Protein AF-A0A2J8TQ04-F1 (afdb_monomer)

Sequence (187 aa):
MFELVTSEASYYKSLNL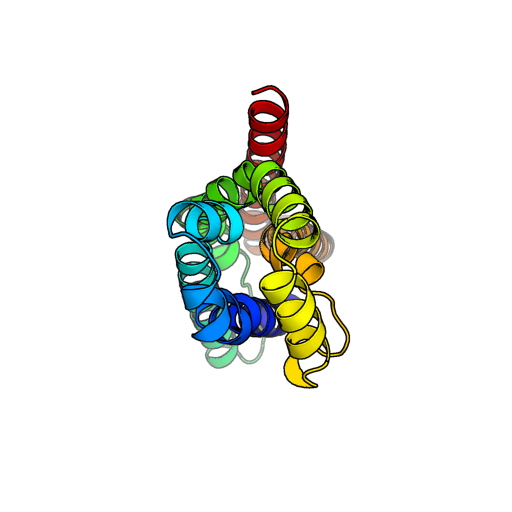LVSHFMENERIRKILHPSEAHILFSNVLDVLAVSERFLLELEHRMEENIVISDVCDIVYRYAADHFSVYITYVSNQTYQERTYKQLLQEKAAFRELIAQLELDPKCRGLPFSSFLILPFQRITRLKLLVQNILKRVEERSERECTALDAHKELEMVVKACNEGVRKMSRT

Mean predicted aligned error: 3.81 Å

Solvent-accessible surface area (backbone atoms only — not comparable to full-atom values): 10043 Å² total; per-residue (Å²): 107,70,68,56,50,57,49,39,53,54,46,45,56,49,52,49,42,45,41,64,66,49,64,62,24,66,68,51,56,72,72,44,52,71,69,56,47,44,49,53,50,56,52,50,67,59,41,49,55,49,45,50,55,51,42,53,55,49,52,50,51,46,72,77,27,91,68,75,83,80,60,33,62,58,51,25,52,41,42,71,78,55,44,62,46,46,32,60,38,39,23,42,43,68,55,20,53,50,50,50,56,48,42,50,70,77,31,62,70,54,36,54,48,49,58,56,57,30,67,37,75,90,43,70,77,42,53,70,70,64,50,75,47,42,66,57,53,46,54,55,48,50,32,54,51,34,52,56,48,52,76,70,48,58,86,95,36,73,68,35,55,36,24,49,52,19,32,52,38,32,47,50,50,51,49,48,20,54,49,35,31,56,57,50,76,74,109

Foldseek 3Di:
DVCLLVVLVVLLLLLVCLCPLALVPPLNVVQDDPVLSCLQCPLSVLVSVLSVVLNVVVVVCCVVDVPNPACLLSLLCCLVPRLVSLLRLLLSLVSNVVSVVVCCVPPVSNVVVQVVSCPPVSVVNPHSNVSSCSSLVSLVVQLVVLVVVLVVDDPPDPRNVSSVSSNVSSVVSNVSSVVSNVVSVVD

InterPro domains:
  IPR000219 Dbl homology domain [PF00621] (2-178)
  IPR000219 Dbl homology domain [PS50010] (1-180)
  IPR000219 Dbl homology domain [SM00325] (1-179)
  IPR000219 Dbl homology domain [cd00160] (1-178)
  IPR035899 Dbl homology (DH) domain superfamily [G3DSA:1.20.900.10] (1-187)
  IPR035899 Dbl homology (DH) domain superfamily [SSF48065] (1-185)
  IPR047271 Ephexin-like [PTHR12845] (1-187)

Organism: Pongo abelii (NCBI:txid9601)

Structure (mmCIF, N/CA/C/O backbone):
data_AF-A0A2J8TQ04-F1
#
_entry.id   AF-A0A2J8TQ04-F1
#
loop_
_atom_site.group_PDB
_atom_site.id
_atom_site.type_symbol
_atom_site.label_atom_id
_atom_site.label_alt_id
_atom_site.label_comp_id
_atom_site.label_asym_id
_atom_site.label_entity_id
_atom_site.label_seq_id
_atom_site.pdbx_PDB_ins_code
_atom_site.Cartn_x
_atom_site.Cartn_y
_atom_site.Cartn_z
_atom_site.occupancy
_atom_site.B_iso_or_equiv
_atom_site.auth_seq_id
_atom_site.auth_comp_id
_atom_site.auth_asym_id
_atom_site.auth_atom_id
_atom_site.pdbx_PDB_model_num
ATOM 1 N N . MET A 1 1 ? 13.072 -8.302 -10.930 1.00 77.62 1 MET A N 1
ATOM 2 C CA . MET A 1 1 ? 11.695 -8.383 -11.462 1.00 77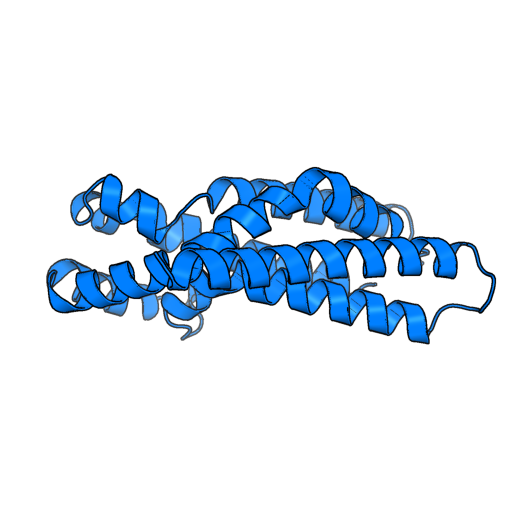.62 1 MET A CA 1
ATOM 3 C C . MET A 1 1 ? 10.854 -9.393 -10.702 1.00 77.62 1 MET A C 1
ATOM 5 O O . MET A 1 1 ? 9.872 -8.967 -10.120 1.00 77.62 1 MET A O 1
ATOM 9 N N . PHE A 1 2 ? 11.283 -10.653 -10.556 1.00 83.38 2 PHE A N 1
ATOM 10 C CA . PHE A 1 2 ? 10.615 -11.614 -9.657 1.00 83.38 2 PHE A CA 1
ATOM 11 C C . PHE A 1 2 ? 10.384 -11.075 -8.227 1.00 83.38 2 PHE A C 1
ATOM 13 O O . PHE A 1 2 ? 9.293 -11.205 -7.678 1.00 83.38 2 PHE A O 1
ATOM 20 N N . GLU A 1 3 ? 11.375 -10.383 -7.644 1.00 89.31 3 GLU A N 1
ATOM 21 C CA . GLU A 1 3 ? 11.233 -9.710 -6.336 1.00 89.31 3 GLU A CA 1
ATOM 22 C C . GLU A 1 3 ? 10.097 -8.666 -6.321 1.00 89.31 3 GLU A C 1
ATOM 24 O O . GLU A 1 3 ? 9.411 -8.515 -5.314 1.00 89.31 3 GLU A O 1
ATOM 29 N N . LEU A 1 4 ? 9.864 -7.950 -7.427 1.00 92.00 4 LEU A N 1
ATOM 30 C CA . LEU A 1 4 ? 8.825 -6.920 -7.506 1.00 92.00 4 LEU A CA 1
ATOM 31 C C . LEU A 1 4 ? 7.434 -7.553 -7.430 1.00 92.00 4 LEU A C 1
ATOM 33 O O . LEU A 1 4 ? 6.641 -7.133 -6.591 1.00 92.00 4 LEU A O 1
ATOM 37 N N . VAL A 1 5 ? 7.187 -8.595 -8.226 1.00 91.94 5 VAL A N 1
ATOM 38 C CA . VAL A 1 5 ? 5.885 -9.279 -8.283 1.00 91.94 5 VAL A CA 1
ATOM 39 C C . VAL A 1 5 ? 5.598 -10.039 -6.991 1.00 91.94 5 VAL A C 1
ATOM 41 O O . VAL A 1 5 ? 4.563 -9.839 -6.365 1.00 91.94 5 VAL A O 1
ATOM 44 N N . THR A 1 6 ? 6.556 -10.833 -6.503 1.00 92.94 6 THR A N 1
ATOM 45 C CA . THR A 1 6 ? 6.395 -11.572 -5.235 1.00 92.94 6 THR A CA 1
ATOM 46 C C . THR A 1 6 ? 6.203 -10.650 -4.029 1.00 92.94 6 THR A C 1
ATOM 48 O O . THR A 1 6 ? 5.410 -10.954 -3.128 1.00 92.94 6 THR A O 1
ATOM 51 N N . SER A 1 7 ? 6.892 -9.503 -4.002 1.00 96.50 7 SER A N 1
ATOM 52 C CA . SER A 1 7 ? 6.679 -8.501 -2.955 1.00 96.50 7 SER A CA 1
ATOM 53 C C . SER A 1 7 ? 5.368 -7.728 -3.122 1.00 96.50 7 SER A C 1
ATOM 55 O O . SER A 1 7 ? 4.802 -7.346 -2.102 1.00 96.50 7 SER A O 1
ATOM 57 N N . GLU A 1 8 ? 4.855 -7.531 -4.345 1.00 97.56 8 GLU A N 1
ATOM 58 C CA . GLU A 1 8 ? 3.515 -6.962 -4.574 1.00 97.56 8 GLU A CA 1
ATOM 59 C C . GLU A 1 8 ? 2.434 -7.921 -4.075 1.00 97.56 8 GLU A C 1
ATOM 61 O O . GLU A 1 8 ? 1.591 -7.515 -3.286 1.00 97.56 8 GLU A O 1
ATOM 66 N N . ALA A 1 9 ? 2.521 -9.212 -4.403 1.00 97.12 9 ALA A N 1
ATOM 67 C CA . ALA A 1 9 ? 1.578 -10.218 -3.914 1.00 97.12 9 ALA A CA 1
ATOM 68 C C . ALA A 1 9 ? 1.548 -10.281 -2.379 1.00 97.12 9 ALA A C 1
ATOM 70 O O . ALA A 1 9 ? 0.494 -10.409 -1.754 1.00 97.12 9 ALA A O 1
ATOM 71 N N . SER A 1 10 ? 2.720 -10.173 -1.747 1.00 97.38 10 SER A N 1
ATOM 72 C CA . SER A 1 10 ? 2.837 -10.143 -0.286 1.00 97.38 10 SER A CA 1
ATOM 73 C C . SER A 1 10 ? 2.266 -8.854 0.318 1.00 97.38 10 SER A C 1
ATOM 75 O O . SER A 1 10 ? 1.621 -8.897 1.370 1.00 97.38 10 SER A O 1
ATOM 77 N N . TYR A 1 11 ? 2.480 -7.717 -0.350 1.00 98.25 11 TYR A N 1
ATOM 78 C CA . TYR A 1 11 ? 1.921 -6.426 0.037 1.00 98.25 11 TYR A CA 1
ATOM 79 C C . TYR A 1 11 ? 0.395 -6.426 -0.073 1.00 98.25 11 TYR A C 1
ATOM 81 O O . TYR A 1 11 ? -0.266 -6.163 0.929 1.00 98.25 11 TYR A O 1
ATOM 89 N N . TYR A 1 12 ? -0.152 -6.814 -1.228 1.00 98.44 12 TYR A N 1
ATOM 90 C CA . TYR A 1 12 ? -1.589 -6.919 -1.466 1.00 98.44 12 TYR A CA 1
ATOM 91 C C . TYR A 1 12 ? -2.257 -7.808 -0.415 1.00 98.44 12 TYR A C 1
ATOM 93 O O . TYR A 1 12 ? -3.223 -7.393 0.212 1.00 98.44 12 TYR A O 1
ATOM 101 N N . LYS A 1 13 ? -1.695 -8.989 -0.115 1.00 97.94 13 LYS A N 1
ATOM 102 C CA . LYS A 1 13 ? -2.221 -9.872 0.945 1.00 97.94 13 LYS A CA 1
ATOM 103 C C . LYS A 1 13 ? -2.276 -9.187 2.312 1.00 97.94 13 LYS A C 1
ATOM 105 O O . LYS A 1 13 ? -3.253 -9.350 3.039 1.00 97.94 13 LYS A O 1
ATOM 110 N N . SER A 1 14 ? -1.241 -8.428 2.664 1.00 98.06 14 SER A N 1
ATOM 111 C CA . SER A 1 14 ? -1.181 -7.703 3.940 1.00 98.06 14 SER A CA 1
ATOM 112 C C . SER A 1 14 ? -2.164 -6.527 3.973 1.00 98.06 14 SER A C 1
ATOM 114 O O . SER A 1 14 ? -2.814 -6.294 4.989 1.00 98.06 14 SER A O 1
ATOM 116 N N . LEU A 1 15 ? -2.324 -5.819 2.855 1.00 98.25 15 LEU A N 1
ATOM 117 C CA . LEU A 1 15 ? -3.291 -4.735 2.713 1.00 98.25 15 LEU A CA 1
ATOM 118 C C . LEU A 1 15 ? -4.737 -5.257 2.716 1.00 98.25 15 LEU A C 1
ATOM 120 O O . LEU A 1 15 ? -5.605 -4.686 3.367 1.00 98.25 15 LEU A O 1
ATOM 124 N N . ASN A 1 16 ? -4.998 -6.388 2.067 1.00 98.19 16 ASN A N 1
ATOM 125 C CA . ASN A 1 16 ? -6.294 -7.051 2.118 1.00 98.19 16 ASN A CA 1
ATOM 126 C C . ASN A 1 16 ? -6.623 -7.526 3.538 1.00 98.19 16 ASN A C 1
ATOM 128 O O . ASN A 1 16 ? -7.782 -7.501 3.946 1.00 98.19 16 ASN A O 1
ATOM 132 N N . LEU A 1 17 ? -5.618 -7.924 4.326 1.00 98.06 17 LEU A N 1
ATOM 133 C CA . LEU A 1 17 ? -5.823 -8.241 5.737 1.00 98.06 17 LEU A CA 1
ATOM 134 C C . LEU A 1 17 ? -6.226 -6.997 6.544 1.00 98.06 17 LEU A C 1
ATOM 136 O O . LEU A 1 17 ? -7.124 -7.096 7.377 1.00 98.06 17 LEU A O 1
ATOM 140 N N . LEU A 1 18 ? -5.635 -5.825 6.267 1.00 98.25 18 LEU A N 1
ATOM 141 C CA . LEU A 1 18 ? -6.074 -4.555 6.866 1.00 98.25 18 LEU A CA 1
ATOM 142 C C . LEU A 1 18 ? -7.573 -4.314 6.630 1.00 98.25 18 LEU A C 1
ATOM 144 O O . LEU A 1 18 ? -8.295 -3.936 7.552 1.00 98.25 18 LEU A O 1
ATOM 148 N N . VAL A 1 19 ? -8.048 -4.570 5.412 1.00 98.25 19 VAL A N 1
ATOM 149 C CA . VAL A 1 19 ? -9.457 -4.381 5.054 1.00 98.25 19 VAL A CA 1
ATOM 150 C C . VAL A 1 19 ? -10.339 -5.471 5.670 1.00 98.25 19 VAL A C 1
ATOM 152 O O . VAL A 1 19 ? -11.159 -5.188 6.540 1.00 98.25 19 VAL A O 1
ATOM 155 N N . SER A 1 20 ? -10.130 -6.726 5.285 1.00 97.75 20 SER A N 1
ATOM 156 C CA . SER A 1 20 ? -11.024 -7.838 5.635 1.00 97.75 20 SER A CA 1
ATOM 157 C C . SER A 1 20 ? -11.037 -8.196 7.126 1.00 97.75 20 SER A C 1
ATOM 159 O O . SER A 1 20 ? -12.076 -8.576 7.665 1.00 97.75 20 SER A O 1
ATOM 161 N N . HIS A 1 21 ? -9.900 -8.086 7.824 1.00 97.81 21 HIS A N 1
ATOM 162 C CA . HIS A 1 21 ? -9.795 -8.501 9.231 1.00 97.81 21 HIS A CA 1
ATOM 163 C C . HIS A 1 21 ? -10.064 -7.367 10.215 1.00 97.81 21 HIS A C 1
ATOM 165 O O . HIS A 1 21 ? -10.586 -7.625 11.303 1.00 97.81 21 HIS A O 1
ATOM 171 N N . PHE A 1 22 ? -9.740 -6.124 9.839 1.00 97.88 22 PHE A N 1
ATOM 172 C CA . PHE A 1 22 ? -9.914 -4.960 10.708 1.00 97.88 22 PHE A CA 1
ATOM 173 C C . PHE A 1 22 ? -11.041 -4.030 10.244 1.00 97.88 22 PHE A C 1
ATOM 175 O O . PHE A 1 22 ? -12.009 -3.852 10.980 1.00 97.88 22 PHE A O 1
ATOM 182 N N . MET A 1 23 ? -10.959 -3.448 9.044 1.00 97.62 23 MET A N 1
ATOM 183 C CA . MET A 1 23 ? -11.954 -2.469 8.571 1.00 97.62 23 MET A CA 1
ATOM 184 C C . MET A 1 23 ? -13.369 -3.058 8.478 1.00 97.62 23 MET A C 1
ATOM 186 O O . MET A 1 23 ? -14.340 -2.438 8.913 1.00 97.62 23 MET A O 1
ATOM 190 N N . GLU A 1 24 ? -13.491 -4.265 7.932 1.00 97.19 24 GLU A N 1
ATOM 191 C CA . GLU A 1 24 ? -14.775 -4.935 7.707 1.00 97.19 24 GLU A CA 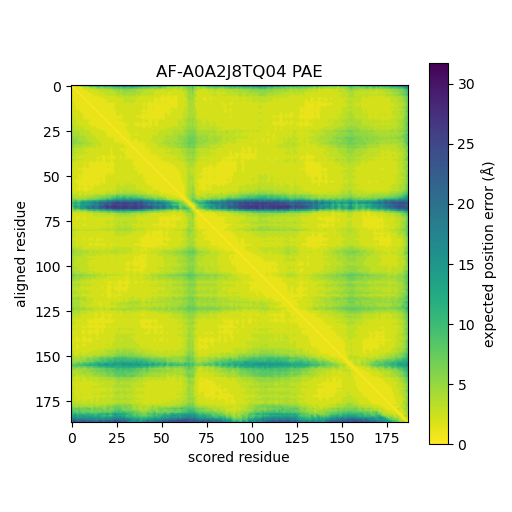1
ATOM 192 C C . GLU A 1 24 ? -15.273 -5.713 8.927 1.00 97.19 24 GLU A C 1
ATOM 194 O O . GLU A 1 24 ? -16.408 -6.195 8.938 1.00 97.19 24 GLU A O 1
ATOM 199 N N . ASN A 1 25 ? -14.470 -5.792 9.992 1.00 97.69 25 ASN A N 1
ATOM 200 C CA . ASN A 1 25 ? -14.846 -6.492 11.207 1.00 97.69 25 ASN A CA 1
ATOM 201 C C . ASN A 1 25 ? -16.103 -5.871 11.821 1.00 97.69 25 ASN A C 1
ATOM 203 O O . ASN A 1 25 ? -16.093 -4.717 12.258 1.00 97.69 25 ASN A O 1
ATOM 207 N N . GLU A 1 26 ? -17.184 -6.646 11.922 1.00 97.12 26 GLU A N 1
ATOM 208 C CA . GLU A 1 26 ? -18.456 -6.126 12.428 1.00 97.12 26 GLU A CA 1
ATOM 209 C C . GLU A 1 26 ? -18.344 -5.492 13.815 1.00 97.12 26 GLU A C 1
ATOM 211 O O . GLU A 1 26 ? -19.039 -4.520 14.112 1.00 97.12 26 GLU A O 1
ATOM 216 N N . ARG A 1 27 ? -17.481 -6.040 14.678 1.00 97.56 27 ARG A N 1
ATOM 217 C CA . ARG A 1 27 ? -17.300 -5.518 16.034 1.00 97.56 27 ARG A CA 1
ATOM 218 C C . ARG A 1 27 ? -16.597 -4.162 15.998 1.00 97.56 27 ARG A C 1
ATOM 220 O O . ARG A 1 27 ? -17.038 -3.257 16.695 1.00 97.56 27 ARG A O 1
ATOM 227 N N . ILE A 1 28 ? -15.598 -3.978 15.128 1.00 96.31 28 ILE A N 1
ATOM 228 C CA . ILE A 1 28 ? -14.966 -2.665 14.910 1.00 96.31 28 ILE A CA 1
ATOM 229 C C . ILE A 1 28 ? -15.997 -1.669 14.375 1.00 96.31 28 ILE A C 1
ATOM 231 O O . ILE A 1 28 ? -16.137 -0.581 14.931 1.00 96.31 28 ILE A O 1
ATOM 235 N N . ARG A 1 29 ? -16.779 -2.056 13.361 1.00 96.19 29 ARG A N 1
ATOM 236 C CA . ARG A 1 29 ? -17.802 -1.189 12.748 1.00 96.19 29 ARG A CA 1
ATOM 237 C C . ARG A 1 29 ? -18.900 -0.751 13.720 1.00 96.19 29 ARG A C 1
ATOM 239 O O . ARG A 1 29 ? -19.460 0.322 13.541 1.00 96.19 29 ARG A O 1
ATOM 246 N N . LYS A 1 30 ? -19.209 -1.561 14.738 1.00 96.69 30 LYS A N 1
ATOM 247 C CA . LYS A 1 30 ? -20.169 -1.216 15.805 1.00 96.69 30 LYS A CA 1
ATOM 248 C C . LYS A 1 30 ? -19.574 -0.277 16.862 1.00 96.69 30 LYS A C 1
ATOM 250 O O . LYS A 1 30 ? -20.322 0.456 17.499 1.00 96.69 30 LYS A O 1
ATOM 255 N N . ILE A 1 31 ? -18.255 -0.306 17.068 1.00 97.00 31 ILE A N 1
ATOM 256 C CA . ILE A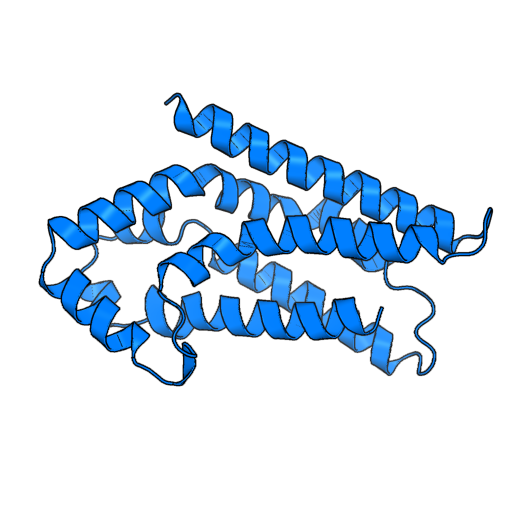 1 31 ? -17.557 0.508 18.080 1.00 97.00 31 ILE A CA 1
ATOM 257 C C . ILE A 1 31 ? -17.174 1.895 17.538 1.00 97.00 31 ILE A C 1
ATOM 259 O O . ILE A 1 31 ? -17.187 2.886 18.281 1.00 97.00 31 ILE A O 1
ATOM 263 N N . LEU A 1 32 ? -16.793 1.963 16.261 1.00 97.06 32 LEU A N 1
ATOM 264 C CA . LEU A 1 32 ? -16.343 3.192 15.618 1.00 97.06 32 LEU A CA 1
ATOM 265 C C . LEU A 1 32 ? -17.516 3.996 15.064 1.00 97.06 32 LEU A C 1
ATOM 267 O O . LEU A 1 32 ? -18.379 3.476 14.359 1.00 97.06 32 LEU A O 1
ATOM 271 N N . HIS A 1 33 ? -17.499 5.299 15.322 1.00 96.88 33 HIS A N 1
ATOM 272 C CA . HIS A 1 33 ? -18.343 6.236 14.602 1.00 96.88 33 HIS A CA 1
ATOM 273 C C . HIS A 1 33 ? -17.897 6.295 13.126 1.00 96.88 33 HIS A C 1
ATOM 275 O O . HIS A 1 33 ? -16.696 6.199 12.854 1.00 96.88 33 HIS A O 1
ATOM 281 N N . PRO A 1 34 ? -18.807 6.512 12.156 1.00 96.19 34 PRO A N 1
ATOM 282 C CA . PRO A 1 34 ? -18.443 6.580 10.740 1.00 96.19 34 PRO A CA 1
ATOM 283 C C . PRO A 1 34 ? -17.310 7.565 10.419 1.00 96.19 34 PRO A C 1
ATOM 285 O O . PRO A 1 34 ? -16.459 7.260 9.590 1.00 96.19 34 PRO A O 1
ATOM 288 N N . SER A 1 35 ? -17.246 8.713 11.104 1.00 96.38 35 SER A N 1
ATOM 289 C CA . SER A 1 35 ? -16.143 9.672 10.933 1.00 96.38 35 SER A CA 1
ATOM 290 C C . SER A 1 35 ? -14.803 9.148 11.458 1.00 96.38 35 SER A C 1
ATOM 292 O O . SER A 1 35 ? -13.783 9.363 10.816 1.00 96.38 35 SER A O 1
ATOM 294 N N . GLU A 1 36 ? -14.789 8.432 12.587 1.00 97.25 36 GLU A N 1
ATOM 295 C CA . GLU A 1 36 ? -13.573 7.815 13.135 1.00 97.25 36 GLU A CA 1
ATOM 296 C C . GLU A 1 36 ? -13.063 6.724 12.194 1.00 97.25 36 GLU A C 1
ATOM 298 O O . GLU A 1 36 ? -11.873 6.678 11.899 1.00 97.25 36 GLU A O 1
ATOM 303 N N . ALA A 1 37 ? -13.969 5.883 11.683 1.00 97.12 37 ALA A N 1
ATOM 304 C CA . ALA A 1 37 ? -13.636 4.854 10.706 1.00 97.12 37 ALA A CA 1
ATOM 305 C C . ALA A 1 37 ? -13.108 5.470 9.402 1.00 97.12 37 ALA A C 1
ATOM 307 O O . ALA A 1 37 ? -12.091 5.018 8.879 1.00 97.12 37 ALA A O 1
ATOM 308 N N . HIS A 1 38 ? -13.752 6.532 8.909 1.00 96.94 38 HIS A N 1
ATOM 309 C CA . HIS A 1 38 ? -13.304 7.241 7.714 1.00 96.94 38 HIS A CA 1
ATOM 310 C C . HIS A 1 38 ? -11.908 7.843 7.892 1.00 96.94 38 HIS A C 1
ATOM 312 O O . HIS A 1 38 ? -11.069 7.683 7.014 1.00 96.94 38 HIS A O 1
ATOM 318 N N . ILE A 1 39 ? -11.622 8.478 9.033 1.00 97.06 39 ILE A N 1
ATOM 319 C CA . ILE A 1 39 ? -10.283 9.015 9.304 1.00 97.06 39 ILE A CA 1
ATOM 320 C C . ILE A 1 39 ? -9.270 7.876 9.425 1.00 97.06 39 ILE A C 1
ATOM 322 O O . ILE A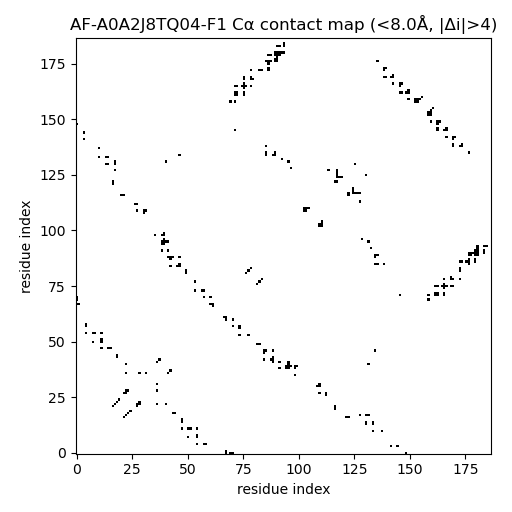 1 39 ? -8.222 7.946 8.796 1.00 97.06 39 ILE A O 1
ATOM 326 N N . LEU A 1 40 ? -9.579 6.826 10.194 1.00 97.50 40 LEU A N 1
ATOM 327 C CA . LEU A 1 40 ? -8.653 5.731 10.496 1.00 97.50 40 LEU A CA 1
ATOM 328 C C . LEU A 1 40 ? -8.258 4.929 9.250 1.00 97.50 40 LEU A C 1
ATOM 330 O O . LEU A 1 40 ? -7.085 4.606 9.077 1.00 97.50 40 LEU A O 1
ATOM 334 N N . PHE A 1 41 ? -9.214 4.628 8.370 1.00 97.81 41 PHE A N 1
ATOM 335 C CA . PHE A 1 41 ? -8.973 3.825 7.169 1.00 97.81 41 PHE A CA 1
ATOM 336 C C . PHE A 1 41 ? -8.781 4.665 5.900 1.00 97.81 41 PHE A C 1
ATOM 338 O O . PHE A 1 41 ? -8.322 4.128 4.894 1.00 97.81 41 PHE A O 1
ATOM 345 N N . SER A 1 42 ? -9.057 5.973 5.939 1.00 97.88 42 SER A N 1
ATOM 346 C CA . SER A 1 42 ? -8.925 6.883 4.794 1.00 97.88 42 SER A CA 1
ATOM 347 C C . SER A 1 42 ? -9.541 6.258 3.525 1.00 97.88 42 SER A C 1
ATOM 349 O O . SER A 1 42 ? -10.613 5.652 3.566 1.00 97.88 42 SER A O 1
ATOM 351 N N . ASN A 1 43 ? -8.848 6.356 2.397 1.00 98.12 43 ASN A N 1
ATOM 352 C CA . ASN A 1 43 ? -9.178 5.745 1.118 1.00 98.12 43 ASN A CA 1
ATOM 353 C C . ASN A 1 43 ? -8.476 4.383 0.895 1.00 98.12 43 ASN A C 1
ATOM 355 O O . ASN A 1 43 ? -8.056 4.083 -0.221 1.00 98.12 43 ASN A O 1
ATOM 359 N N . VAL A 1 44 ? -8.313 3.545 1.934 1.00 98.44 44 VAL A N 1
ATOM 360 C CA . VAL A 1 44 ? -7.610 2.242 1.819 1.00 98.44 44 VAL A CA 1
ATOM 361 C C . VAL A 1 44 ? -8.199 1.323 0.746 1.00 98.44 44 VAL A C 1
ATOM 363 O O . VAL A 1 44 ? -7.455 0.585 0.106 1.00 98.44 44 VAL A O 1
ATOM 366 N N . LEU A 1 45 ? -9.515 1.379 0.520 1.00 98.56 45 LEU A N 1
ATOM 367 C CA . LEU A 1 45 ? -10.182 0.561 -0.495 1.00 98.56 45 LEU A CA 1
ATOM 368 C C . LEU A 1 45 ? -9.714 0.922 -1.910 1.00 98.56 45 LEU A C 1
ATOM 370 O O . LEU A 1 45 ? -9.495 0.029 -2.724 1.00 98.56 45 LEU A O 1
ATOM 374 N N . ASP A 1 46 ? -9.471 2.208 -2.179 1.00 98.62 46 ASP A N 1
ATOM 375 C CA . ASP A 1 46 ? -8.938 2.658 -3.468 1.00 98.62 46 ASP A CA 1
ATOM 376 C C . ASP A 1 46 ? -7.494 2.179 -3.657 1.00 98.62 46 ASP A C 1
ATOM 378 O O . ASP A 1 46 ? -7.114 1.732 -4.741 1.00 98.62 46 ASP A O 1
ATOM 382 N N . VAL A 1 47 ? -6.692 2.222 -2.586 1.00 98.62 47 VAL A N 1
ATOM 383 C CA . VAL A 1 47 ? -5.318 1.696 -2.583 1.00 98.62 47 VAL A CA 1
ATOM 384 C C . VAL A 1 47 ? -5.317 0.190 -2.853 1.00 98.62 47 VAL A C 1
ATOM 386 O O . VAL A 1 47 ? -4.535 -0.282 -3.679 1.00 98.62 47 VAL A O 1
ATOM 389 N N . LEU A 1 48 ? -6.215 -0.558 -2.202 1.00 98.69 48 LEU A N 1
ATOM 390 C CA . LEU A 1 48 ? -6.358 -2.001 -2.388 1.00 98.69 48 LEU A CA 1
ATOM 391 C C . LEU A 1 48 ? -6.739 -2.342 -3.830 1.00 98.69 48 LEU A C 1
ATOM 393 O O . LEU A 1 48 ? -6.083 -3.182 -4.439 1.00 98.69 48 LEU A O 1
ATOM 397 N N . ALA A 1 49 ? -7.726 -1.645 -4.397 1.00 98.62 49 ALA A N 1
ATOM 398 C CA . ALA A 1 49 ? -8.157 -1.854 -5.776 1.00 98.62 49 ALA A CA 1
ATOM 399 C C . ALA A 1 49 ? -7.044 -1.543 -6.794 1.00 98.62 49 ALA A C 1
ATOM 401 O O . ALA A 1 49 ? -6.886 -2.255 -7.786 1.00 98.62 49 ALA A O 1
ATOM 402 N N . VAL A 1 50 ? -6.246 -0.492 -6.567 1.00 98.62 50 VAL A N 1
ATOM 403 C CA . VAL A 1 50 ? -5.092 -0.185 -7.428 1.00 98.62 50 VAL A CA 1
ATOM 404 C C . VAL A 1 50 ? -4.002 -1.251 -7.298 1.00 98.62 50 VAL A C 1
ATOM 406 O O . VAL A 1 50 ? -3.469 -1.675 -8.321 1.00 98.62 50 VAL A O 1
ATOM 409 N N . SER A 1 51 ? -3.685 -1.702 -6.079 1.00 98.31 51 SER A N 1
ATOM 410 C CA . SER A 1 51 ? -2.700 -2.770 -5.841 1.00 98.31 51 SER A CA 1
ATOM 411 C C . SER A 1 51 ? -3.129 -4.095 -6.474 1.00 98.31 51 SER A C 1
ATOM 413 O O . SER A 1 51 ? -2.306 -4.761 -7.091 1.00 98.31 51 SER A O 1
ATOM 415 N N . GLU A 1 52 ? -4.417 -4.441 -6.413 1.00 98.50 52 GLU A N 1
ATOM 416 C CA . GLU A 1 52 ? -4.964 -5.633 -7.067 1.00 98.50 52 GLU A CA 1
ATOM 417 C C . GLU A 1 52 ? -4.757 -5.598 -8.579 1.00 98.50 52 GLU A C 1
ATOM 419 O O . GLU A 1 52 ? -4.162 -6.511 -9.147 1.00 98.50 52 GLU A O 1
ATOM 424 N N . ARG A 1 53 ? -5.193 -4.514 -9.237 1.00 98.50 53 ARG A N 1
ATOM 425 C CA . ARG A 1 53 ? -5.014 -4.365 -10.687 1.00 98.50 53 ARG A CA 1
ATOM 426 C C . ARG A 1 53 ? -3.539 -4.387 -11.069 1.00 98.50 53 ARG A C 1
ATOM 428 O O . ARG A 1 53 ? -3.185 -4.990 -12.074 1.00 98.50 53 ARG A O 1
ATOM 435 N N . PHE A 1 54 ? -2.694 -3.719 -10.286 1.00 98.19 54 PHE A N 1
ATOM 436 C CA . PHE A 1 54 ? -1.255 -3.685 -10.522 1.00 98.19 54 PHE A CA 1
ATOM 437 C C . PHE A 1 54 ? -0.635 -5.081 -10.413 1.00 98.19 54 PHE A C 1
ATOM 439 O O . PHE A 1 54 ? 0.133 -5.480 -11.284 1.00 98.19 54 PHE A O 1
ATOM 446 N N . LEU A 1 55 ? -1.004 -5.845 -9.382 1.00 97.81 55 LEU A N 1
ATOM 447 C CA . LEU A 1 55 ? -0.549 -7.217 -9.194 1.00 97.81 55 LEU A CA 1
ATOM 448 C C . LEU A 1 55 ? -0.967 -8.117 -10.359 1.00 97.81 55 LEU A C 1
ATOM 450 O O . LEU A 1 55 ? -0.116 -8.816 -10.900 1.00 97.81 55 LEU A O 1
ATOM 454 N N . LEU A 1 56 ? -2.236 -8.059 -10.769 1.00 96.81 56 LEU A N 1
ATOM 455 C CA . LEU A 1 56 ? -2.751 -8.869 -11.874 1.00 96.81 56 LEU A CA 1
ATOM 456 C C . LEU A 1 56 ? -1.988 -8.610 -13.177 1.00 9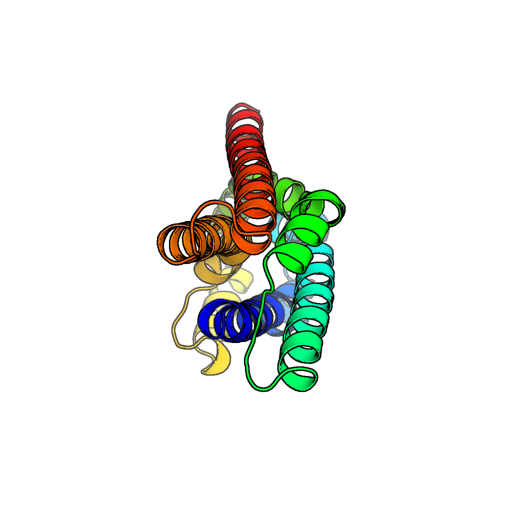6.81 56 LEU A C 1
ATOM 458 O O . LEU A 1 56 ? -1.648 -9.548 -13.891 1.00 96.81 56 LEU A O 1
ATOM 462 N N . GLU A 1 57 ? -1.670 -7.350 -13.480 1.00 95.38 57 GLU A N 1
ATOM 463 C CA . GLU A 1 57 ? -0.923 -7.019 -14.696 1.00 95.38 57 GLU A CA 1
ATOM 464 C C . GLU A 1 57 ? 0.548 -7.464 -14.627 1.00 95.38 57 GLU A C 1
ATOM 466 O O . GLU A 1 57 ? 1.116 -7.926 -15.620 1.00 95.38 57 GLU A O 1
ATOM 471 N N . LEU A 1 58 ? 1.162 -7.398 -13.442 1.00 93.88 58 LEU A N 1
ATOM 472 C CA . LEU A 1 58 ? 2.500 -7.942 -13.210 1.00 93.88 58 LEU A CA 1
ATOM 473 C C . LEU A 1 58 ? 2.546 -9.471 -13.344 1.00 93.88 58 LEU A C 1
ATOM 475 O O . LEU A 1 58 ? 3.496 -10.003 -13.920 1.00 93.88 58 LEU A O 1
ATOM 479 N N . GLU A 1 59 ? 1.551 -10.171 -12.798 1.00 92.75 59 GLU A N 1
ATOM 480 C CA . GLU A 1 59 ? 1.423 -11.629 -12.891 1.00 92.75 59 GLU A CA 1
ATOM 481 C C . GLU A 1 59 ? 1.187 -12.060 -14.339 1.00 92.75 59 GLU A C 1
ATOM 483 O O . GLU A 1 59 ? 1.899 -12.933 -14.833 1.00 92.75 59 GLU A O 1
ATOM 488 N N . HIS A 1 60 ? 0.302 -11.369 -15.062 1.00 91.75 60 HIS A N 1
ATOM 489 C CA . HIS A 1 60 ? 0.062 -11.625 -16.480 1.00 91.75 60 HIS A CA 1
ATOM 490 C C . HIS A 1 60 ? 1.349 -11.515 -17.312 1.00 91.75 60 HIS A C 1
ATOM 492 O O . HIS A 1 60 ? 1.683 -12.422 -18.074 1.00 91.75 60 HIS A O 1
ATOM 498 N N . ARG A 1 61 ? 2.154 -10.465 -17.089 1.00 88.56 61 ARG A N 1
ATOM 499 C CA . ARG A 1 61 ? 3.451 -10.306 -17.769 1.00 88.56 61 ARG A CA 1
ATOM 500 C C . ARG A 1 61 ? 4.431 -11.444 -17.460 1.00 88.56 61 ARG A C 1
ATOM 502 O O . ARG A 1 61 ? 5.255 -11.788 -18.309 1.00 88.56 61 ARG A O 1
ATOM 509 N N . MET A 1 62 ? 4.378 -12.004 -16.251 1.00 83.75 62 MET A N 1
ATOM 510 C CA . MET A 1 62 ? 5.205 -13.153 -15.870 1.00 83.75 62 MET A CA 1
ATOM 511 C C . MET A 1 62 ? 4.760 -14.453 -16.542 1.00 83.75 62 MET A C 1
ATOM 513 O O . MET A 1 62 ? 5.609 -15.293 -16.834 1.00 83.75 62 MET A O 1
ATOM 517 N N . GLU A 1 63 ? 3.463 -14.626 -16.782 1.00 84.88 63 GLU A N 1
ATOM 518 C CA . GLU A 1 63 ? 2.919 -15.801 -17.468 1.00 84.88 63 GLU A CA 1
ATOM 519 C C . GLU A 1 63 ? 3.242 -15.792 -18.967 1.00 84.88 63 GLU A C 1
ATOM 521 O O . GLU A 1 63 ? 3.592 -16.831 -19.526 1.00 84.88 63 GLU A O 1
ATOM 526 N N . GLU A 1 64 ? 3.187 -14.623 -19.612 1.00 82.75 64 GLU A N 1
ATOM 527 C CA . GLU A 1 64 ? 3.473 -14.480 -21.047 1.00 82.75 64 GLU A CA 1
ATOM 528 C C . GLU A 1 64 ? 4.950 -14.719 -21.402 1.00 82.75 64 GLU A C 1
ATOM 530 O O . GLU A 1 64 ? 5.259 -15.166 -22.507 1.00 82.75 64 GLU A O 1
ATOM 535 N N . ASN A 1 65 ? 5.879 -14.430 -20.484 1.00 70.50 65 ASN A N 1
ATOM 536 C CA . ASN A 1 65 ? 7.316 -14.507 -20.739 1.00 70.50 65 ASN A CA 1
ATOM 537 C C . ASN A 1 65 ? 8.061 -15.204 -19.592 1.00 70.50 65 ASN A C 1
ATOM 539 O O . ASN A 1 65 ? 8.376 -14.595 -18.570 1.00 70.50 65 ASN A O 1
ATOM 543 N N . ILE A 1 66 ? 8.451 -16.467 -19.813 1.00 60.50 66 ILE A N 1
ATOM 544 C CA . ILE A 1 66 ? 9.253 -17.272 -18.864 1.00 60.50 66 ILE A CA 1
ATOM 545 C C . ILE A 1 66 ? 10.571 -16.561 -18.501 1.00 60.50 66 ILE A C 1
ATOM 547 O O . ILE A 1 66 ? 11.054 -16.651 -17.371 1.00 60.50 66 ILE A O 1
ATOM 551 N N . VAL A 1 67 ? 11.142 -15.811 -19.449 1.00 63.25 67 VAL A N 1
ATOM 552 C CA . VAL A 1 67 ? 12.243 -14.878 -19.201 1.00 63.25 67 VAL A CA 1
ATOM 553 C C . VAL A 1 67 ? 11.634 -13.490 -19.051 1.00 63.25 67 VAL A C 1
ATOM 555 O O . VAL A 1 67 ? 11.389 -12.819 -20.049 1.00 63.25 67 VAL A O 1
ATOM 558 N N . ILE A 1 68 ? 11.365 -13.063 -17.814 1.00 61.66 68 ILE A N 1
ATOM 559 C CA . ILE A 1 68 ? 10.820 -11.723 -17.557 1.00 61.66 68 ILE A CA 1
ATOM 560 C C . ILE A 1 68 ? 11.771 -10.707 -18.206 1.00 61.66 68 ILE A C 1
ATOM 562 O O . ILE A 1 68 ? 12.936 -10.619 -17.809 1.00 61.66 68 ILE A O 1
ATOM 566 N N . SER A 1 69 ? 11.297 -9.989 -19.223 1.00 67.62 69 SER A N 1
ATOM 567 C CA . SER A 1 69 ? 12.103 -9.056 -20.014 1.00 67.62 69 SER A CA 1
ATOM 568 C C . SER A 1 69 ? 12.096 -7.669 -19.379 1.00 67.62 69 SER A C 1
ATOM 570 O O . SER A 1 69 ? 13.161 -7.124 -19.100 1.00 67.62 69 SER A O 1
ATOM 572 N N . ASP A 1 70 ? 10.925 -7.136 -19.040 1.00 79.56 70 ASP A N 1
ATOM 573 C CA . ASP A 1 70 ? 10.762 -5.872 -18.325 1.00 79.56 70 ASP A CA 1
ATOM 574 C C . ASP A 1 70 ? 9.365 -5.767 -17.681 1.00 79.56 70 ASP A C 1
ATOM 576 O O . ASP A 1 70 ? 8.385 -6.313 -18.194 1.00 79.56 70 ASP A O 1
ATOM 580 N N . VAL A 1 71 ? 9.289 -5.079 -16.540 1.00 89.19 71 VAL A N 1
ATOM 581 C CA . VAL A 1 71 ? 8.032 -4.683 -15.872 1.00 89.19 71 VAL A CA 1
ATOM 582 C C . VAL A 1 71 ? 8.022 -3.194 -15.509 1.00 89.19 71 VAL A C 1
ATOM 584 O O . VAL A 1 71 ? 7.063 -2.708 -14.909 1.00 89.19 71 VAL A O 1
ATOM 587 N N . CYS A 1 72 ? 9.097 -2.460 -15.812 1.00 93.50 72 CYS A N 1
ATOM 588 C CA . CYS A 1 72 ? 9.213 -1.042 -15.498 1.00 93.50 72 CYS A CA 1
ATOM 589 C C . CYS A 1 72 ? 8.217 -0.187 -16.291 1.00 93.50 72 CYS A C 1
ATOM 591 O O . CYS A 1 72 ? 7.746 0.812 -15.759 1.00 93.50 72 CYS A O 1
ATOM 593 N N . ASP A 1 73 ? 7.811 -0.616 -17.487 1.00 93.88 73 ASP A N 1
ATOM 594 C CA . ASP A 1 73 ? 6.718 -0.011 -18.256 1.00 93.88 73 ASP A CA 1
ATOM 595 C C . ASP A 1 73 ? 5.383 -0.029 -17.488 1.00 93.88 73 ASP A C 1
ATOM 597 O O . ASP A 1 73 ? 4.675 0.978 -17.430 1.00 93.88 73 ASP A O 1
ATOM 601 N N . ILE A 1 74 ? 5.056 -1.156 -16.844 1.00 95.56 74 ILE A N 1
ATOM 602 C CA . ILE A 1 74 ? 3.849 -1.301 -16.017 1.00 95.56 74 ILE A CA 1
ATOM 603 C C . ILE A 1 74 ? 3.967 -0.397 -14.787 1.00 95.56 74 ILE A C 1
ATOM 605 O O . ILE A 1 74 ? 3.047 0.357 -14.475 1.00 95.56 74 ILE A O 1
ATOM 609 N N . VAL A 1 75 ? 5.119 -0.433 -14.107 1.00 96.88 75 VAL A N 1
ATOM 610 C CA . VAL A 1 75 ? 5.372 0.397 -12.919 1.00 96.88 75 VAL A CA 1
ATOM 611 C C . VAL A 1 75 ? 5.223 1.883 -13.242 1.00 96.88 75 VAL A C 1
ATOM 613 O O . VAL A 1 75 ? 4.586 2.601 -12.475 1.00 96.88 75 VAL A O 1
ATOM 616 N N . TYR A 1 76 ? 5.782 2.339 -14.365 1.00 97.00 76 TYR A N 1
ATOM 617 C CA . TYR A 1 76 ? 5.677 3.722 -14.819 1.00 97.00 76 TYR A CA 1
ATOM 618 C C . TYR A 1 76 ? 4.218 4.143 -15.021 1.00 97.00 76 TYR A C 1
ATOM 620 O O . TYR A 1 76 ? 3.783 5.112 -14.400 1.00 97.00 76 TYR A O 1
ATOM 628 N N . ARG A 1 77 ? 3.443 3.387 -15.814 1.00 97.56 77 ARG A N 1
ATOM 629 C CA . ARG A 1 77 ? 2.030 3.713 -16.077 1.00 97.56 77 ARG A CA 1
ATOM 630 C C . ARG A 1 77 ? 1.208 3.785 -14.796 1.00 97.56 77 ARG A C 1
ATOM 632 O O . ARG A 1 77 ? 0.480 4.747 -14.583 1.00 97.56 77 ARG A O 1
ATOM 639 N N . TYR A 1 78 ? 1.364 2.817 -13.892 1.00 98.19 78 TYR A N 1
ATOM 640 C CA . TYR A 1 78 ? 0.642 2.847 -12.617 1.00 98.19 78 TYR A CA 1
ATOM 641 C C . TYR A 1 78 ? 1.070 4.007 -11.721 1.00 98.19 78 TYR A C 1
ATOM 643 O O . TYR A 1 78 ? 0.218 4.623 -11.076 1.00 98.19 78 TYR A O 1
ATOM 651 N N . ALA A 1 79 ? 2.367 4.324 -11.682 1.00 97.62 79 ALA A N 1
ATOM 652 C CA . ALA A 1 79 ? 2.867 5.462 -10.925 1.00 97.62 79 ALA A CA 1
ATOM 653 C C . ALA A 1 79 ? 2.285 6.788 -11.435 1.00 97.62 79 ALA A C 1
ATOM 655 O O . ALA A 1 79 ? 1.851 7.595 -10.614 1.00 97.62 79 ALA A O 1
ATOM 656 N N . ALA A 1 80 ? 2.222 6.969 -12.757 1.00 97.19 80 ALA A N 1
ATOM 657 C CA . ALA A 1 80 ? 1.688 8.169 -13.394 1.00 97.19 80 ALA A CA 1
ATOM 658 C C . ALA A 1 80 ? 0.162 8.292 -13.234 1.00 97.19 80 ALA A C 1
ATOM 660 O O . ALA A 1 80 ? -0.343 9.331 -12.809 1.00 97.19 80 ALA A O 1
ATOM 661 N N . ASP A 1 81 ? -0.575 7.218 -13.525 1.00 97.50 81 ASP A N 1
ATOM 662 C CA . ASP A 1 81 ? -2.024 7.304 -13.743 1.00 97.50 81 ASP A CA 1
ATOM 663 C C . ASP A 1 81 ? -2.856 6.897 -12.520 1.00 97.50 81 ASP A C 1
ATOM 665 O O . ASP A 1 81 ? -4.037 7.245 -12.409 1.00 97.50 81 ASP A O 1
ATOM 669 N N . HIS A 1 82 ? -2.280 6.126 -11.592 1.00 97.94 82 HIS A N 1
ATOM 670 C CA . HIS A 1 82 ? -3.058 5.436 -10.557 1.00 97.94 82 HIS A CA 1
ATOM 671 C C . HIS A 1 82 ? -2.526 5.612 -9.135 1.00 97.94 82 HIS A C 1
ATOM 673 O O . HIS A 1 82 ? -3.303 5.506 -8.185 1.00 97.94 82 HIS A O 1
ATOM 679 N N . PHE A 1 83 ? -1.241 5.917 -8.936 1.00 98.19 83 PHE A N 1
ATOM 680 C CA . PHE A 1 83 ? -0.666 5.999 -7.588 1.00 98.19 83 PHE A CA 1
ATOM 681 C C . PHE A 1 83 ? -0.999 7.290 -6.826 1.00 98.19 83 PHE A C 1
ATOM 683 O O . PHE A 1 83 ? -0.634 7.428 -5.656 1.00 98.19 83 PHE A O 1
ATOM 690 N N . SER A 1 84 ? -1.795 8.188 -7.411 1.00 97.62 84 SER A N 1
ATOM 691 C CA . SER A 1 84 ? -2.376 9.335 -6.702 1.00 97.62 84 SER A CA 1
ATOM 692 C C . SER A 1 84 ? -3.211 8.922 -5.480 1.00 97.62 84 SER A C 1
ATOM 694 O O . SER A 1 84 ? -3.221 9.638 -4.477 1.00 97.62 84 SER A O 1
ATOM 696 N N . VAL A 1 85 ? -3.817 7.726 -5.486 1.00 98.38 85 VAL A N 1
ATOM 697 C CA . VAL A 1 85 ? -4.555 7.189 -4.325 1.00 98.38 85 VAL A CA 1
ATOM 698 C C . VAL A 1 85 ? -3.657 6.977 -3.102 1.00 98.38 85 VAL A C 1
ATOM 700 O O . VAL A 1 85 ? -4.104 7.173 -1.970 1.00 98.38 85 VAL A O 1
ATOM 703 N N . TYR A 1 86 ? -2.380 6.640 -3.311 1.00 98.25 86 TYR A N 1
ATOM 704 C CA . TYR A 1 86 ? -1.406 6.494 -2.229 1.00 98.25 86 TYR A CA 1
ATOM 705 C C . TYR A 1 86 ? -1.037 7.852 -1.643 1.00 98.25 86 TYR A C 1
ATOM 707 O O . TYR A 1 86 ? -0.869 7.956 -0.432 1.00 98.25 86 TYR A O 1
ATOM 715 N N . ILE A 1 87 ? -0.959 8.899 -2.471 1.00 97.38 87 ILE A N 1
ATOM 716 C CA . ILE A 1 87 ? -0.701 10.265 -2.002 1.00 97.38 87 ILE A CA 1
ATOM 717 C C . ILE A 1 87 ? -1.821 10.701 -1.059 1.00 97.38 87 ILE A C 1
ATOM 719 O O . ILE A 1 87 ? -1.534 11.163 0.045 1.00 97.38 87 ILE A O 1
ATOM 723 N N . THR A 1 88 ? -3.083 10.493 -1.445 1.00 97.00 88 THR A N 1
ATOM 724 C CA . THR A 1 88 ? -4.246 10.782 -0.589 1.00 97.00 88 THR A CA 1
ATOM 725 C C . THR A 1 88 ? -4.177 10.015 0.729 1.00 97.00 88 THR A C 1
ATOM 727 O O . THR A 1 88 ? -4.292 10.617 1.796 1.00 97.00 88 THR A O 1
ATOM 730 N N . TYR A 1 89 ? -3.922 8.705 0.668 1.00 98.19 89 TYR A N 1
ATOM 731 C CA . TYR A 1 89 ? -3.864 7.864 1.861 1.00 98.19 89 TYR A CA 1
ATOM 732 C C . TYR A 1 89 ? -2.753 8.312 2.814 1.00 98.19 89 TYR A C 1
ATOM 734 O O . TYR A 1 89 ? -2.999 8.576 3.988 1.00 98.19 89 TYR A O 1
ATOM 742 N N . VAL A 1 90 ? -1.532 8.449 2.295 1.00 97.06 90 VAL A N 1
ATOM 743 C CA . VAL A 1 90 ? -0.349 8.785 3.092 1.00 97.06 90 VAL A CA 1
ATOM 744 C C . VAL A 1 90 ? -0.434 10.206 3.644 1.00 97.06 90 VAL A C 1
ATOM 746 O O . VAL A 1 90 ? -0.007 10.444 4.768 1.00 97.06 90 VAL A O 1
ATOM 749 N N . SER A 1 91 ? -1.045 11.150 2.925 1.00 95.50 91 SER A N 1
ATOM 750 C CA . SER A 1 91 ? -1.252 12.512 3.442 1.00 95.50 91 SER A CA 1
ATOM 751 C C . SER A 1 91 ? -2.098 12.529 4.720 1.00 95.50 91 SER A C 1
ATOM 753 O O . SER A 1 91 ? -1.876 13.368 5.591 1.00 95.50 91 SER A O 1
ATOM 755 N N . ASN A 1 92 ? -3.018 11.573 4.870 1.00 94.81 92 ASN A N 1
ATOM 756 C CA . ASN A 1 92 ? -3.882 11.446 6.044 1.00 94.81 92 ASN A CA 1
ATOM 757 C C . ASN A 1 92 ? -3.243 10.657 7.199 1.00 94.81 92 ASN A C 1
ATOM 759 O O . ASN A 1 92 ? -3.827 10.572 8.280 1.00 94.81 92 ASN A O 1
ATOM 763 N N . GLN A 1 93 ? -2.034 10.123 7.017 1.00 92.69 93 GLN A N 1
ATOM 764 C CA . GLN A 1 93 ? -1.384 9.214 7.962 1.00 92.69 93 GLN A CA 1
ATOM 765 C C . GLN A 1 93 ? -1.212 9.792 9.368 1.00 92.69 93 GLN A C 1
ATOM 767 O O . GLN A 1 93 ? -1.434 9.102 10.361 1.00 92.69 93 GLN A O 1
ATOM 772 N N . THR A 1 94 ? -0.885 11.080 9.482 1.00 92.12 94 THR A N 1
ATOM 773 C CA . THR A 1 94 ? -0.772 11.740 10.790 1.00 92.12 94 THR A CA 1
ATOM 774 C C . THR A 1 94 ? -2.111 11.765 11.535 1.00 92.12 94 THR A C 1
ATOM 776 O O . THR A 1 94 ? -2.147 11.546 12.747 1.00 92.12 94 THR A O 1
ATOM 779 N N . TYR A 1 95 ? -3.221 11.978 10.822 1.00 94.12 95 TYR A N 1
ATOM 780 C CA . TYR A 1 95 ? -4.559 11.927 11.411 1.00 94.12 95 TYR A CA 1
ATOM 781 C C . TYR A 1 95 ? -4.957 10.493 11.762 1.00 94.12 95 TYR A C 1
ATOM 783 O O . TYR A 1 95 ? -5.448 10.271 12.865 1.00 94.12 95 TYR A O 1
ATOM 791 N N . GLN A 1 96 ? -4.659 9.518 10.897 1.00 96.50 96 GLN A N 1
ATOM 792 C CA . GLN A 1 96 ? -4.861 8.092 11.182 1.00 96.50 96 GLN A CA 1
ATOM 793 C C . GLN A 1 96 ? -4.174 7.677 12.487 1.00 96.50 96 GLN A C 1
ATOM 795 O O . GLN A 1 96 ? -4.808 7.093 13.365 1.00 96.50 96 GLN A O 1
ATOM 800 N N . GLU A 1 97 ? -2.896 8.024 12.657 1.00 94.94 97 GLU A N 1
ATOM 801 C CA . GLU A 1 97 ? -2.133 7.708 13.867 1.00 94.94 97 GLU A CA 1
ATOM 802 C C . GLU A 1 97 ? -2.693 8.399 15.114 1.00 94.94 97 GLU A C 1
ATOM 804 O O . GLU A 1 97 ? -2.760 7.789 16.185 1.00 94.94 97 GLU A O 1
ATOM 809 N N . ARG A 1 98 ? -3.097 9.670 14.995 1.00 95.56 98 ARG A N 1
ATOM 810 C CA . ARG A 1 98 ? -3.687 10.426 16.105 1.00 95.56 98 ARG A CA 1
ATOM 811 C C . ARG A 1 98 ? -5.025 9.828 16.528 1.00 95.56 98 ARG A C 1
ATOM 813 O O . ARG A 1 98 ? -5.213 9.562 17.713 1.00 95.56 98 ARG A O 1
ATOM 820 N N . THR A 1 99 ? -5.915 9.574 15.572 1.00 96.94 99 THR A N 1
ATOM 821 C CA . THR A 1 99 ? -7.214 8.940 15.809 1.00 96.94 99 THR A CA 1
ATOM 822 C C . THR A 1 99 ? -7.033 7.544 16.388 1.00 96.94 99 THR A C 1
ATOM 824 O O . THR A 1 99 ? -7.691 7.217 17.367 1.00 96.94 99 THR A O 1
ATOM 827 N N . TYR A 1 100 ? -6.089 6.746 15.883 1.00 97.88 100 TYR A N 1
ATOM 828 C CA . TYR A 1 100 ? -5.792 5.434 16.456 1.00 97.88 100 TYR A CA 1
ATOM 829 C C . TYR A 1 100 ? -5.381 5.525 17.933 1.00 97.88 100 TYR A C 1
ATOM 831 O O . TYR A 1 100 ? -5.955 4.838 18.777 1.00 97.88 100 TYR A O 1
ATOM 839 N N . LYS A 1 101 ? -4.438 6.416 18.271 1.00 97.50 101 LYS A N 1
ATOM 840 C CA . LYS A 1 101 ? -4.001 6.632 19.663 1.00 97.50 101 LYS A CA 1
ATOM 841 C C . LYS A 1 101 ? -5.148 7.095 20.560 1.00 97.50 101 LYS A C 1
ATOM 843 O O . LYS A 1 101 ? -5.276 6.593 21.673 1.00 97.50 101 LYS A O 1
ATOM 848 N N . GLN A 1 102 ? -5.981 8.012 20.075 1.00 97.75 102 GLN A N 1
ATOM 849 C CA . GLN A 1 102 ? -7.151 8.498 20.801 1.00 97.75 102 GLN A CA 1
ATOM 850 C C . GLN A 1 102 ? -8.157 7.366 21.060 1.00 97.75 102 GLN A C 1
ATOM 852 O O . GLN A 1 102 ? -8.561 7.153 22.199 1.00 97.75 102 GLN A O 1
ATOM 857 N N . LEU A 1 103 ? -8.495 6.578 20.035 1.00 97.94 103 LEU A N 1
ATOM 858 C CA . LEU A 1 103 ? -9.417 5.446 20.154 1.00 97.94 103 LEU A CA 1
ATOM 859 C C . LEU A 1 103 ? -8.918 4.401 21.158 1.00 97.94 103 LEU A C 1
ATOM 861 O O . LEU A 1 103 ? -9.705 3.891 21.954 1.00 97.94 103 LEU A O 1
ATOM 865 N N . LEU A 1 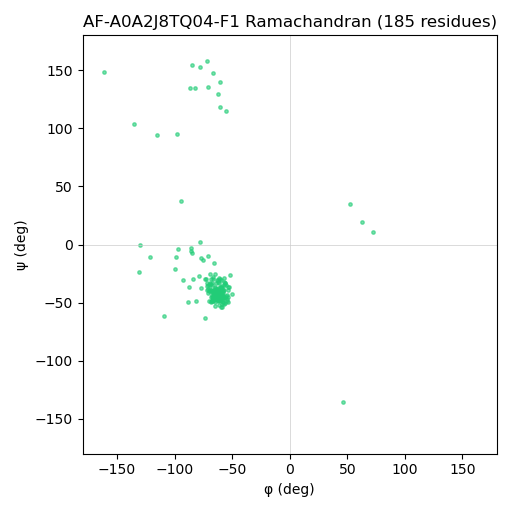104 ? -7.612 4.110 21.166 1.00 97.69 104 LEU A N 1
ATOM 866 C CA . LEU A 1 104 ? -7.014 3.211 22.154 1.00 97.69 104 LEU A CA 1
ATOM 867 C C . LEU A 1 104 ? -7.131 3.739 23.590 1.00 97.69 104 LEU A C 1
ATOM 869 O O . LEU A 1 104 ? -7.208 2.933 24.515 1.00 97.69 104 LEU A O 1
ATOM 873 N N . GLN A 1 105 ? -7.131 5.056 23.800 1.00 97.50 105 GLN A N 1
ATOM 874 C CA . GLN A 1 105 ? -7.260 5.666 25.127 1.00 97.50 105 GLN A CA 1
ATOM 875 C C . GLN A 1 105 ? -8.724 5.734 25.575 1.00 97.50 105 GLN A C 1
ATOM 877 O O . GLN A 1 105 ? -9.052 5.295 26.677 1.00 97.50 105 GLN A O 1
ATOM 882 N N . GLU A 1 106 ? -9.603 6.231 24.708 1.00 97.06 106 GLU A N 1
ATOM 883 C CA . GLU A 1 106 ? -10.986 6.579 25.045 1.00 97.06 106 GLU A CA 1
ATOM 884 C C . GLU A 1 106 ? -11.944 5.382 24.988 1.00 97.06 106 GLU A C 1
ATOM 886 O O . GLU A 1 106 ? -12.922 5.335 25.735 1.00 97.06 106 GLU A O 1
ATOM 891 N N . LYS A 1 107 ? -11.678 4.386 24.131 1.00 97.19 107 LYS A N 1
ATOM 892 C CA . LYS A 1 107 ? -12.593 3.261 23.895 1.00 97.19 107 LYS A CA 1
ATOM 893 C C . LYS A 1 107 ? -11.976 1.943 24.351 1.00 97.19 107 LYS A C 1
ATOM 895 O O . LYS A 1 107 ? -11.305 1.255 23.584 1.00 97.19 107 LYS A O 1
ATOM 900 N N . ALA A 1 108 ? -12.270 1.541 25.590 1.00 97.81 108 ALA A N 1
ATOM 901 C CA . ALA A 1 108 ? -11.801 0.266 26.146 1.00 97.81 108 ALA A CA 1
ATOM 902 C C . ALA A 1 108 ? -12.159 -0.937 25.254 1.00 97.81 108 ALA A C 1
ATOM 904 O O . ALA A 1 108 ? -11.281 -1.730 24.925 1.00 97.81 108 ALA A O 1
ATOM 905 N N . ALA A 1 109 ? -1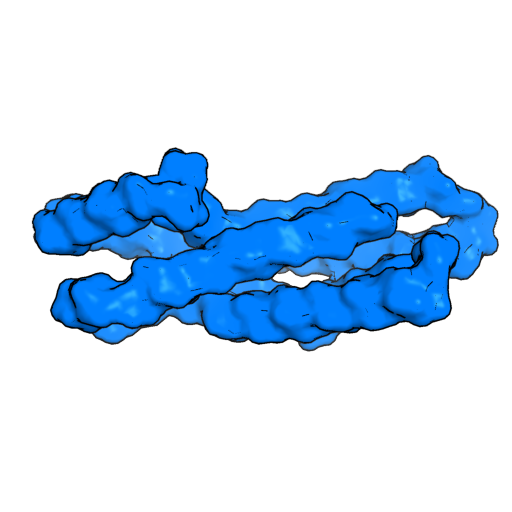3.400 -0.989 24.756 1.00 97.81 109 ALA A N 1
ATOM 906 C CA . ALA A 1 109 ? -13.852 -2.035 23.839 1.00 97.81 109 ALA A CA 1
ATOM 907 C C . ALA A 1 109 ? -13.054 -2.071 22.522 1.00 97.81 109 ALA A C 1
ATOM 909 O O . ALA A 1 109 ? -12.788 -3.149 21.998 1.00 97.81 109 ALA A O 1
ATOM 910 N N . PHE A 1 110 ? -12.648 -0.911 21.986 1.00 98.12 110 PHE A N 1
ATOM 911 C CA . PHE A 1 110 ? -11.804 -0.855 20.789 1.00 98.12 110 PHE A CA 1
ATOM 912 C C . PHE A 1 110 ? -10.408 -1.403 21.084 1.00 98.12 110 PHE A C 1
ATOM 914 O O . PHE A 1 110 ? -9.918 -2.258 20.354 1.00 98.12 110 PHE A O 1
ATOM 921 N N . ARG A 1 111 ? -9.787 -0.950 22.179 1.00 98.25 111 ARG A N 1
ATOM 922 C CA . ARG A 1 111 ? -8.455 -1.396 22.607 1.00 98.25 111 ARG A CA 1
ATOM 923 C C . ARG A 1 111 ? -8.397 -2.907 22.836 1.00 98.25 111 ARG A C 1
ATOM 925 O O . ARG A 1 111 ? -7.480 -3.558 22.347 1.00 98.25 111 ARG A O 1
ATOM 932 N N . GLU A 1 112 ? -9.372 -3.459 23.550 1.00 98.12 112 GLU A N 1
ATOM 933 C CA . GLU A 1 112 ? -9.465 -4.900 23.813 1.00 98.12 112 GLU A CA 1
ATOM 934 C C . GLU A 1 112 ? -9.685 -5.698 22.527 1.00 98.12 112 GLU A C 1
ATOM 936 O O . GLU A 1 112 ? -9.036 -6.722 22.312 1.00 98.12 112 GLU A O 1
ATOM 941 N N . LEU A 1 113 ? -10.556 -5.210 21.639 1.00 98.12 113 LEU A N 1
ATOM 942 C CA . LEU A 1 113 ? -10.815 -5.864 20.364 1.00 98.12 113 LEU A CA 1
ATOM 943 C C . LEU A 1 113 ? -9.592 -5.844 19.443 1.00 98.12 113 LEU A C 1
ATOM 945 O O . LEU A 1 113 ? -9.293 -6.868 18.839 1.00 98.12 113 LEU A O 1
ATOM 949 N N . ILE A 1 114 ? -8.876 -4.722 19.337 1.00 97.94 114 ILE A N 1
ATOM 950 C CA . ILE A 1 114 ? -7.640 -4.646 18.548 1.00 97.94 114 ILE A CA 1
ATOM 951 C C . ILE A 1 114 ? -6.609 -5.633 19.092 1.00 97.94 114 ILE A C 1
ATOM 953 O O . ILE A 1 114 ? -6.107 -6.444 18.319 1.00 97.94 114 ILE A O 1
ATOM 957 N N . ALA A 1 115 ? -6.381 -5.654 20.409 1.00 97.44 115 ALA A N 1
ATOM 958 C CA . ALA A 1 115 ? -5.471 -6.616 21.028 1.00 97.44 115 ALA A CA 1
ATOM 959 C C . ALA A 1 115 ? -5.886 -8.071 20.737 1.00 97.44 115 ALA A C 1
ATOM 961 O O . ALA A 1 115 ? -5.039 -8.911 20.452 1.00 97.44 115 ALA A O 1
ATOM 962 N N . GLN A 1 116 ? -7.189 -8.377 20.747 1.00 97.56 116 GLN A N 1
ATOM 963 C CA . GLN A 1 116 ? -7.688 -9.699 20.365 1.00 97.56 116 GLN A CA 1
ATOM 964 C C . GLN A 1 116 ? -7.414 -10.017 18.886 1.00 97.56 116 GLN A C 1
ATOM 966 O O . GLN A 1 116 ? -7.022 -11.137 18.564 1.00 97.56 116 GLN A O 1
ATOM 971 N N . LEU A 1 117 ? -7.660 -9.069 17.980 1.00 97.44 117 LEU A N 1
ATOM 972 C CA . LEU A 1 117 ? -7.489 -9.278 16.541 1.00 97.44 117 LEU A CA 1
ATOM 973 C C . LEU A 1 117 ? -6.018 -9.418 16.144 1.00 97.44 117 LEU A C 1
ATOM 975 O O . LEU A 1 117 ? -5.725 -10.206 15.250 1.00 97.44 117 LEU A O 1
ATOM 979 N N . GLU A 1 118 ? -5.110 -8.709 16.818 1.00 97.12 118 GLU A N 1
ATOM 980 C CA . GLU A 1 118 ? -3.656 -8.802 16.619 1.00 97.12 118 GLU A CA 1
ATOM 981 C C . GLU A 1 118 ? -3.084 -10.179 17.005 1.00 97.12 118 GLU A C 1
ATOM 983 O O . GLU A 1 118 ? -2.059 -10.592 16.461 1.00 97.12 118 GLU A O 1
ATOM 988 N N . LEU A 1 119 ? -3.755 -10.915 17.901 1.00 96.88 119 LEU A N 1
ATOM 989 C CA . LEU A 1 119 ? -3.387 -12.288 18.274 1.00 96.88 119 LEU A CA 1
ATOM 990 C C . LEU A 1 119 ? -3.787 -13.332 17.220 1.00 96.88 119 LEU A C 1
ATOM 992 O O . LEU A 1 119 ? -3.361 -14.485 17.321 1.00 96.88 119 LEU A O 1
ATOM 996 N N . ASP A 1 120 ? -4.601 -12.969 16.223 1.00 96.69 120 ASP A N 1
ATOM 997 C CA . ASP A 1 120 ? -4.954 -13.890 15.144 1.00 96.69 120 ASP A CA 1
ATOM 998 C C . ASP A 1 120 ? -3.682 -14.280 14.359 1.00 96.69 120 ASP A C 1
ATOM 1000 O O . ASP A 1 120 ? -2.932 -13.399 13.919 1.00 96.69 120 ASP A O 1
ATOM 1004 N N . PRO A 1 121 ? -3.419 -15.583 14.123 1.00 95.69 121 PRO A N 1
ATOM 1005 C CA . PRO A 1 121 ? -2.265 -16.037 13.346 1.00 95.69 121 PRO A CA 1
ATOM 1006 C C . PRO A 1 121 ? -2.128 -15.377 11.966 1.00 95.69 121 PRO A C 1
ATOM 1008 O O . PRO A 1 121 ? -1.011 -15.252 11.455 1.00 95.69 121 PRO A O 1
ATOM 1011 N N . LYS A 1 122 ? -3.233 -14.909 11.367 1.00 93.81 122 LYS A N 1
ATOM 1012 C CA . LYS A 1 122 ? -3.225 -14.143 10.111 1.00 93.81 122 LYS A CA 1
ATOM 1013 C C . LYS A 1 122 ? -2.370 -12.879 10.202 1.00 93.81 122 LYS A C 1
ATOM 1015 O O . LYS A 1 122 ? -1.717 -12.532 9.220 1.00 93.81 122 LYS A O 1
ATOM 1020 N N . CYS A 1 123 ? -2.330 -12.227 11.365 1.00 93.94 123 CYS A N 1
ATOM 1021 C CA . CYS A 1 123 ? -1.543 -11.018 11.605 1.00 93.94 123 CYS A CA 1
ATOM 1022 C C . CYS A 1 123 ? -0.044 -11.298 11.760 1.00 93.94 123 CYS A C 1
ATOM 1024 O O . CYS A 1 123 ? 0.753 -10.367 11.690 1.00 93.94 123 CYS A O 1
ATOM 1026 N N . ARG A 1 124 ? 0.366 -12.564 11.944 1.00 92.94 124 ARG A N 1
ATOM 1027 C CA . ARG A 1 124 ? 1.776 -12.980 12.091 1.00 92.94 124 ARG A CA 1
ATOM 1028 C C . ARG A 1 124 ? 2.530 -12.196 13.178 1.00 92.94 124 ARG A C 1
ATOM 1030 O O . ARG A 1 124 ? 3.715 -11.910 13.028 1.00 92.94 124 ARG A O 1
ATOM 1037 N N . GLY A 1 125 ? 1.830 -11.833 14.253 1.00 92.06 125 GLY A N 1
ATOM 1038 C CA . GLY A 1 125 ? 2.379 -11.049 15.363 1.00 92.06 125 GLY A CA 1
ATOM 1039 C C . GLY A 1 125 ? 2.639 -9.573 15.042 1.00 92.06 125 GLY A C 1
ATOM 1040 O O . GLY A 1 125 ? 3.294 -8.896 15.831 1.00 92.06 125 GLY A O 1
ATOM 1041 N N . LEU A 1 126 ? 2.161 -9.067 13.901 1.00 94.94 126 LEU A N 1
ATOM 1042 C CA . LEU A 1 126 ? 2.234 -7.647 13.575 1.00 94.94 126 LEU A CA 1
ATOM 1043 C C . LEU A 1 126 ? 1.078 -6.888 14.238 1.00 94.94 126 LEU A C 1
ATOM 1045 O O . LEU A 1 126 ? -0.071 -7.330 14.138 1.00 94.94 126 LEU A O 1
ATOM 1049 N N . PRO A 1 127 ? 1.350 -5.729 14.860 1.00 96.56 127 PRO A N 1
ATOM 1050 C CA . PRO A 1 127 ? 0.300 -4.882 15.400 1.00 96.56 127 PRO A CA 1
ATOM 1051 C C . PRO A 1 127 ? -0.482 -4.192 14.275 1.00 96.56 127 PRO A C 1
ATOM 1053 O O . PRO A 1 127 ? 0.031 -3.963 13.177 1.00 96.56 127 PRO A O 1
ATOM 1056 N N . PHE A 1 128 ? -1.711 -3.775 14.567 1.00 97.19 128 PHE A N 1
ATOM 1057 C CA . PHE A 1 128 ? -2.608 -3.070 13.655 1.00 97.19 128 PHE A CA 1
ATOM 1058 C C . PHE A 1 128 ? -1.955 -1.824 13.034 1.00 97.19 128 PHE A C 1
ATOM 1060 O O . PHE A 1 128 ? -2.076 -1.579 11.833 1.00 97.19 128 PHE A O 1
ATOM 1067 N N . SER A 1 129 ? -1.176 -1.073 13.818 1.00 96.56 129 SER A N 1
ATOM 1068 C CA . SER A 1 129 ? -0.442 0.103 13.330 1.00 96.56 129 SER A CA 1
ATOM 1069 C C . SER A 1 129 ? 0.573 -0.223 12.229 1.00 96.56 129 SER A C 1
ATOM 1071 O O . SER A 1 129 ? 0.799 0.606 11.347 1.00 96.56 129 SER A O 1
ATOM 1073 N N . SER A 1 130 ? 1.151 -1.430 12.221 1.00 97.06 130 SER A N 1
ATOM 1074 C CA . SER A 1 130 ? 2.050 -1.879 11.152 1.00 97.06 130 SER A CA 1
ATOM 1075 C C . SER A 1 130 ? 1.323 -2.113 9.831 1.00 97.06 130 SER A C 1
ATOM 1077 O O . SER A 1 130 ? 1.943 -1.983 8.780 1.00 97.06 130 SER A O 1
ATOM 1079 N N . PHE A 1 131 ? 0.021 -2.403 9.861 1.00 97.81 131 PHE A N 1
ATOM 1080 C CA . PHE A 1 131 ? -0.789 -2.505 8.649 1.00 97.81 131 PHE A CA 1
ATOM 1081 C C . PHE A 1 131 ? -1.149 -1.123 8.089 1.00 97.81 131 PHE A C 1
ATOM 1083 O O . PHE A 1 131 ? -1.103 -0.921 6.876 1.00 97.81 131 PHE A O 1
ATOM 1090 N N . LEU A 1 132 ? -1.426 -0.140 8.955 1.00 97.38 132 LEU A N 1
ATOM 1091 C CA . LEU A 1 132 ? -1.768 1.226 8.535 1.00 97.38 132 LEU A CA 1
ATOM 1092 C C . LEU A 1 132 ? -0.639 1.929 7.759 1.00 97.38 132 LEU A C 1
ATOM 1094 O O . LEU A 1 132 ? -0.923 2.751 6.891 1.00 97.38 132 LEU A O 1
ATOM 1098 N N . ILE A 1 133 ? 0.629 1.602 8.038 1.00 96.94 133 ILE A N 1
ATOM 1099 C CA . ILE A 1 133 ? 1.818 2.191 7.389 1.00 96.94 133 ILE A CA 1
ATOM 1100 C C . ILE A 1 133 ? 2.206 1.523 6.060 1.00 96.94 133 ILE A C 1
ATOM 1102 O O . ILE A 1 133 ? 3.059 2.044 5.333 1.00 96.94 133 ILE A O 1
ATOM 1106 N N . LEU A 1 134 ? 1.556 0.411 5.695 1.00 97.88 134 LEU A N 1
ATOM 1107 C CA . LEU A 1 134 ? 1.904 -0.372 4.507 1.00 97.88 134 LEU A CA 1
ATOM 1108 C C . LEU A 1 134 ? 1.911 0.449 3.203 1.00 97.88 134 LEU A C 1
ATOM 1110 O O . LEU A 1 134 ? 2.869 0.294 2.443 1.00 97.88 134 LEU A O 1
ATOM 1114 N N . PRO A 1 135 ? 0.933 1.334 2.902 1.00 98.06 135 PRO A N 1
ATOM 1115 C CA . PRO A 1 135 ? 0.941 2.083 1.640 1.00 98.06 135 PRO A CA 1
ATOM 1116 C C . PRO A 1 135 ? 2.170 2.987 1.463 1.00 98.06 135 PRO A C 1
ATOM 1118 O O . PRO A 1 135 ? 2.764 3.016 0.384 1.00 98.06 135 PRO A O 1
ATOM 1121 N N . PHE A 1 136 ? 2.625 3.660 2.525 1.00 95.94 136 PHE A N 1
ATOM 1122 C CA . PHE A 1 136 ? 3.845 4.473 2.471 1.00 95.94 136 PHE A CA 1
ATOM 1123 C C . PHE A 1 136 ? 5.100 3.611 2.282 1.00 95.94 136 PHE A C 1
ATOM 1125 O O . PHE A 1 136 ? 5.962 3.900 1.442 1.00 95.94 136 PHE A O 1
ATOM 1132 N N . GLN A 1 137 ? 5.191 2.511 3.033 1.00 97.50 137 GLN A N 1
ATOM 1133 C CA . GLN A 1 137 ? 6.287 1.551 2.896 1.00 97.50 137 GLN A CA 1
ATOM 1134 C C . GLN A 1 137 ? 6.339 0.955 1.489 1.00 97.50 137 GLN A C 1
ATOM 1136 O O . GLN A 1 137 ? 7.426 0.744 0.952 1.00 97.50 137 GLN A O 1
ATOM 1141 N N . ARG A 1 138 ? 5.186 0.715 0.856 1.00 98.25 138 ARG A N 1
ATOM 1142 C CA . ARG A 1 138 ? 5.154 0.119 -0.479 1.00 98.25 138 ARG A CA 1
ATOM 1143 C C . ARG A 1 138 ? 5.711 1.052 -1.539 1.00 98.25 138 ARG A C 1
ATOM 1145 O O . ARG A 1 138 ? 6.594 0.636 -2.286 1.00 98.25 138 ARG A O 1
ATOM 1152 N N . ILE A 1 139 ? 5.257 2.302 -1.578 1.00 96.88 139 ILE A N 1
ATOM 1153 C CA . ILE A 1 139 ? 5.712 3.275 -2.581 1.00 96.88 139 ILE A CA 1
ATOM 1154 C C . ILE A 1 139 ? 7.218 3.548 -2.446 1.00 96.88 139 ILE A C 1
ATOM 1156 O O . ILE A 1 139 ? 7.945 3.575 -3.441 1.00 96.88 139 ILE A O 1
ATOM 1160 N N . THR A 1 140 ? 7.726 3.655 -1.214 1.00 96.31 140 THR A N 1
ATOM 1161 C CA . THR A 1 140 ? 9.173 3.801 -0.978 1.00 96.31 140 THR A CA 1
ATOM 1162 C C . THR A 1 140 ? 9.958 2.552 -1.395 1.00 96.31 140 THR A C 1
ATOM 1164 O O . THR A 1 140 ? 11.017 2.668 -2.015 1.00 96.31 140 THR A O 1
ATOM 1167 N N . ARG A 1 141 ? 9.431 1.348 -1.134 1.00 97.81 141 ARG A N 1
ATOM 1168 C CA . ARG A 1 141 ? 10.054 0.083 -1.554 1.00 97.81 141 ARG A CA 1
ATOM 1169 C C . ARG A 1 141 ? 10.064 -0.080 -3.074 1.00 97.81 141 ARG A C 1
ATOM 1171 O O . ARG A 1 141 ? 11.092 -0.500 -3.600 1.00 97.81 141 ARG A O 1
ATOM 1178 N N . LEU A 1 142 ? 8.982 0.270 -3.776 1.00 97.75 142 LEU A N 1
ATOM 1179 C CA . LEU A 1 142 ? 8.913 0.238 -5.242 1.00 97.75 142 LEU A CA 1
ATOM 1180 C C . LEU A 1 142 ? 10.005 1.113 -5.863 1.00 97.75 142 LEU A C 1
ATOM 1182 O O . LEU A 1 142 ? 10.730 0.634 -6.733 1.00 97.75 142 LEU A O 1
ATOM 1186 N N . LYS A 1 143 ? 10.213 2.336 -5.350 1.00 96.62 143 LYS A N 1
ATOM 1187 C CA . LYS A 1 143 ? 11.313 3.210 -5.798 1.00 96.62 143 LYS A CA 1
ATOM 1188 C C . LYS A 1 143 ? 12.670 2.509 -5.690 1.00 96.62 143 LYS A C 1
ATOM 1190 O O . LYS A 1 143 ? 13.434 2.491 -6.651 1.00 96.62 143 LYS A O 1
ATOM 1195 N N . LEU A 1 144 ? 12.960 1.898 -4.539 1.00 96.88 144 LEU A N 1
ATOM 1196 C CA . LEU A 1 144 ? 14.225 1.187 -4.313 1.00 96.88 144 LEU A CA 1
ATOM 1197 C C . LEU A 1 144 ? 14.377 -0.044 -5.218 1.00 96.88 144 LEU A C 1
ATOM 1199 O O . LEU A 1 144 ? 15.480 -0.339 -5.676 1.00 96.88 144 LEU A O 1
ATOM 1203 N N . LEU A 1 145 ? 13.286 -0.765 -5.484 1.00 95.81 145 LEU A N 1
ATOM 1204 C CA . LEU A 1 145 ? 13.289 -1.913 -6.391 1.00 95.81 145 LEU A CA 1
ATOM 1205 C C . LEU A 1 145 ? 13.620 -1.484 -7.822 1.00 95.81 145 LEU A C 1
ATOM 1207 O O . LEU A 1 145 ? 14.504 -2.081 -8.433 1.00 95.81 145 LEU A O 1
ATOM 1211 N N . VAL A 1 146 ? 12.984 -0.423 -8.328 1.00 95.69 146 VAL A N 1
ATOM 1212 C CA . VAL A 1 146 ? 13.288 0.120 -9.662 1.00 95.69 146 VAL A CA 1
ATOM 1213 C C . VAL A 1 146 ? 14.707 0.686 -9.715 1.00 95.69 146 VAL A C 1
ATOM 1215 O O . VAL A 1 146 ? 15.436 0.413 -10.662 1.00 95.69 146 VAL A O 1
ATOM 1218 N N . GLN A 1 147 ? 15.171 1.367 -8.664 1.00 95.06 147 GLN A N 1
ATOM 1219 C CA . GLN A 1 147 ? 16.559 1.832 -8.576 1.00 95.06 147 GLN A CA 1
ATOM 1220 C C . GLN A 1 147 ? 17.570 0.673 -8.649 1.00 95.06 147 GLN A C 1
ATOM 1222 O O . GLN A 1 147 ? 18.639 0.805 -9.241 1.00 95.06 147 GLN A O 1
ATOM 1227 N N . ASN A 1 148 ? 17.255 -0.477 -8.050 1.00 93.38 148 ASN A N 1
ATOM 1228 C CA . ASN A 1 148 ? 18.102 -1.665 -8.138 1.00 93.38 148 ASN A CA 1
ATOM 1229 C C . ASN A 1 148 ? 18.049 -2.330 -9.519 1.00 93.38 148 ASN A C 1
ATOM 1231 O O . ASN A 1 148 ? 19.046 -2.927 -9.922 1.00 93.38 148 ASN A O 1
ATOM 1235 N N . ILE A 1 149 ? 16.923 -2.229 -10.234 1.00 91.50 149 ILE A N 1
ATOM 1236 C CA . ILE A 1 149 ? 16.817 -2.652 -11.637 1.00 91.50 149 ILE A CA 1
ATOM 1237 C C . ILE A 1 149 ? 17.703 -1.755 -12.509 1.00 91.50 149 ILE A C 1
ATOM 1239 O O . ILE A 1 149 ? 18.536 -2.281 -13.238 1.00 91.50 149 ILE A O 1
ATOM 1243 N N . LEU A 1 150 ? 17.621 -0.430 -12.342 1.00 91.19 150 LEU A N 1
ATOM 1244 C CA . LEU A 1 150 ? 18.439 0.551 -13.067 1.00 91.19 150 LEU A CA 1
ATOM 1245 C C . LEU A 1 150 ? 19.947 0.295 -12.968 1.00 91.19 150 LEU A C 1
ATOM 1247 O O . LEU A 1 150 ? 20.673 0.463 -13.934 1.00 91.19 150 LEU A O 1
ATOM 1251 N N . LYS A 1 151 ? 20.434 -0.169 -11.815 1.00 90.25 151 LYS A N 1
ATOM 1252 C CA . LYS A 1 151 ? 21.860 -0.498 -11.628 1.00 90.25 151 LYS A CA 1
ATOM 1253 C C . LYS A 1 151 ? 22.326 -1.749 -12.384 1.00 90.25 151 LYS A C 1
ATOM 1255 O O . LYS A 1 151 ? 23.511 -2.061 -12.342 1.00 90.25 151 LYS A O 1
ATOM 1260 N N . ARG A 1 152 ? 21.404 -2.530 -12.952 1.00 88.31 152 ARG A N 1
ATOM 1261 C CA . ARG A 1 152 ? 21.669 -3.848 -13.554 1.00 88.31 152 ARG A CA 1
ATOM 1262 C C . ARG A 1 152 ? 21.276 -3.931 -15.028 1.00 88.31 152 ARG A C 1
ATOM 1264 O O . ARG A 1 152 ? 21.571 -4.947 -15.652 1.00 88.31 152 ARG A O 1
ATOM 1271 N N . VAL A 1 153 ? 20.563 -2.935 -15.551 1.00 88.00 153 VAL A N 1
ATOM 1272 C CA . VAL A 1 153 ? 20.219 -2.859 -16.976 1.00 88.00 153 VAL A CA 1
ATOM 1273 C C . VAL A 1 153 ? 21.424 -2.381 -17.781 1.00 88.00 153 VAL A C 1
ATOM 1275 O O . VAL A 1 153 ? 22.305 -1.707 -17.256 1.00 88.00 153 VAL A O 1
ATOM 1278 N N . GLU A 1 154 ? 21.472 -2.779 -19.048 1.00 87.56 154 GLU A N 1
ATOM 1279 C CA . GLU A 1 154 ? 22.516 -2.363 -19.981 1.00 87.56 154 GLU A CA 1
ATOM 1280 C C . GLU A 1 154 ? 22.338 -0.886 -20.354 1.00 87.56 154 GLU A C 1
ATOM 1282 O O . GLU A 1 154 ? 21.217 -0.442 -20.624 1.00 87.56 154 GLU A O 1
ATOM 1287 N N . GLU A 1 155 ? 23.439 -0.133 -20.369 1.00 86.19 155 GLU A N 1
ATOM 1288 C CA . GLU A 1 155 ? 23.433 1.284 -20.736 1.00 86.19 155 GLU A CA 1
ATOM 1289 C C . GLU A 1 155 ? 22.935 1.479 -22.176 1.00 86.19 155 GLU A C 1
ATOM 1291 O O . GLU A 1 155 ? 23.301 0.736 -23.088 1.00 86.19 155 GLU A O 1
ATOM 1296 N N . ARG A 1 156 ? 22.134 2.526 -22.392 1.00 84.75 156 ARG A N 1
ATOM 1297 C CA . ARG A 1 156 ? 21.507 2.906 -23.670 1.00 84.75 156 ARG A CA 1
ATOM 1298 C C . ARG A 1 156 ? 20.530 1.867 -24.228 1.00 84.75 156 ARG A C 1
ATOM 1300 O O . ARG A 1 156 ? 20.210 1.912 -25.416 1.00 84.75 156 ARG A O 1
ATOM 1307 N N . SER A 1 157 ? 20.043 0.954 -23.390 1.00 87.56 157 SER A N 1
ATOM 1308 C CA . SER A 1 157 ? 18.971 0.024 -23.752 1.00 87.56 157 SER A CA 1
ATOM 1309 C C . SER A 1 157 ? 17.589 0.651 -23.542 1.00 87.56 157 SER A C 1
ATOM 1311 O O . SER A 1 157 ? 17.405 1.508 -22.679 1.00 87.56 157 SER A O 1
ATOM 1313 N N . GLU A 1 158 ? 16.574 0.178 -24.271 1.00 85.62 158 GLU A N 1
ATOM 1314 C CA . GLU A 1 158 ? 15.180 0.608 -24.049 1.00 85.62 158 GLU A CA 1
ATOM 1315 C C . GLU A 1 158 ? 14.718 0.356 -22.603 1.00 85.62 158 GLU A C 1
ATOM 1317 O O . GLU A 1 158 ? 13.974 1.151 -22.034 1.00 85.62 158 GLU A O 1
ATOM 1322 N N . ARG A 1 159 ? 15.234 -0.712 -21.981 1.00 85.56 159 ARG A N 1
ATOM 1323 C CA . ARG A 1 159 ? 14.967 -1.079 -20.582 1.00 85.56 159 ARG A CA 1
ATOM 1324 C C . ARG A 1 159 ? 15.534 -0.075 -19.584 1.00 85.56 159 ARG A C 1
ATOM 1326 O O . ARG A 1 159 ? 15.013 0.063 -18.481 1.00 85.56 159 ARG A O 1
ATOM 1333 N N . GLU A 1 160 ? 16.628 0.598 -19.934 1.00 91.19 160 GLU A N 1
ATOM 1334 C CA . GLU A 1 160 ? 17.145 1.695 -19.122 1.00 91.19 160 GLU A CA 1
ATOM 1335 C C . GLU A 1 160 ? 16.182 2.882 -19.164 1.00 91.19 160 GLU A C 1
ATOM 1337 O O . GLU A 1 160 ? 15.838 3.415 -18.110 1.00 91.19 160 GLU A O 1
ATOM 1342 N N . CYS A 1 161 ? 15.683 3.247 -20.348 1.00 90.44 161 CYS A N 1
ATOM 1343 C CA . CYS A 1 161 ? 14.721 4.338 -20.501 1.00 90.44 161 CYS A CA 1
ATOM 1344 C C . CYS A 1 161 ? 13.437 4.088 -19.694 1.00 90.44 161 CYS A C 1
ATOM 1346 O O . CYS A 1 161 ? 13.065 4.925 -18.871 1.00 90.44 161 CYS A O 1
ATOM 1348 N N . THR A 1 162 ? 12.809 2.916 -19.844 1.00 91.38 162 THR A N 1
ATOM 1349 C CA . THR A 1 162 ? 11.577 2.567 -19.108 1.00 91.38 162 THR A CA 1
ATOM 1350 C C . THR A 1 162 ? 11.794 2.561 -17.595 1.00 91.38 162 THR A C 1
ATOM 1352 O O . THR A 1 162 ? 10.960 3.055 -16.833 1.00 91.38 162 THR A O 1
ATOM 1355 N N . ALA A 1 163 ? 12.928 2.036 -17.128 1.00 93.38 163 ALA A N 1
ATOM 1356 C CA . ALA A 1 163 ? 13.262 2.017 -15.711 1.00 93.38 163 ALA A CA 1
ATOM 1357 C C . ALA A 1 163 ? 13.566 3.421 -15.156 1.00 93.38 163 ALA A C 1
ATOM 1359 O O . ALA A 1 163 ? 13.237 3.697 -13.998 1.00 93.38 163 ALA A O 1
ATOM 1360 N N . LEU A 1 164 ? 14.154 4.317 -15.958 1.00 95.69 164 LEU A N 1
ATOM 1361 C CA . LEU A 1 164 ? 14.418 5.706 -15.571 1.00 95.69 164 LEU A CA 1
ATOM 1362 C C . LEU A 1 164 ? 13.110 6.473 -15.397 1.00 95.69 164 LEU A C 1
ATOM 1364 O O . LEU A 1 164 ? 12.931 7.136 -14.371 1.00 95.69 164 LEU A O 1
ATOM 1368 N N . ASP A 1 165 ? 12.189 6.330 -16.349 1.00 96.12 165 ASP A N 1
ATOM 1369 C CA . ASP A 1 165 ? 10.870 6.957 -16.294 1.00 96.12 165 ASP A CA 1
ATOM 1370 C C . ASP A 1 165 ? 10.074 6.448 -15.088 1.00 96.12 165 ASP A C 1
ATOM 1372 O O . ASP A 1 165 ? 9.601 7.244 -14.274 1.00 96.12 165 ASP A O 1
ATOM 1376 N N . ALA A 1 166 ? 10.033 5.128 -14.876 1.00 96.94 166 ALA A N 1
ATOM 1377 C CA . ALA A 1 166 ? 9.398 4.529 -13.704 1.00 96.94 166 ALA A CA 1
ATOM 1378 C C . ALA A 1 166 ? 9.995 5.043 -12.383 1.00 96.94 166 ALA A C 1
ATOM 1380 O O . ALA A 1 166 ? 9.266 5.368 -11.443 1.00 96.94 166 ALA A O 1
ATOM 1381 N N . HIS A 1 167 ? 11.326 5.132 -12.290 1.00 97.50 167 HIS A N 1
ATOM 1382 C CA . HIS A 1 167 ? 11.995 5.619 -11.085 1.00 97.50 167 HIS A CA 1
ATOM 1383 C C . HIS A 1 167 ? 11.696 7.097 -10.822 1.00 97.50 167 HIS A C 1
ATOM 1385 O O . HIS A 1 167 ? 11.459 7.482 -9.673 1.00 97.50 167 HIS A O 1
ATOM 1391 N N . LYS A 1 168 ? 11.712 7.926 -11.870 1.00 97.75 168 LYS A N 1
ATOM 1392 C CA . LYS A 1 168 ? 11.393 9.352 -11.781 1.00 97.75 168 LYS A CA 1
ATOM 1393 C C . LYS A 1 168 ? 9.960 9.556 -11.298 1.00 97.75 168 LYS A C 1
ATOM 1395 O O . LYS A 1 168 ? 9.746 10.351 -10.383 1.00 97.75 168 LYS A O 1
ATOM 1400 N N . GLU A 1 169 ? 9.016 8.794 -11.836 1.00 98.06 169 GLU A N 1
ATOM 1401 C CA . GLU A 1 169 ? 7.609 8.907 -11.462 1.00 98.06 169 GLU A CA 1
ATOM 1402 C C . GLU A 1 169 ? 7.367 8.470 -10.017 1.00 98.06 169 GLU A C 1
ATOM 1404 O O . GLU A 1 169 ? 6.788 9.212 -9.222 1.00 98.06 169 GLU A O 1
ATOM 1409 N N . LEU A 1 170 ? 7.934 7.331 -9.611 1.00 98.00 170 LEU A N 1
ATOM 1410 C CA . LEU A 1 170 ? 7.903 6.886 -8.215 1.00 98.00 170 LEU A CA 1
ATOM 1411 C C . LEU A 1 170 ? 8.544 7.904 -7.267 1.00 98.00 170 LEU A C 1
ATOM 1413 O O . LEU A 1 170 ? 8.065 8.102 -6.151 1.00 98.00 170 LEU A O 1
ATOM 1417 N N . GLU A 1 171 ? 9.624 8.570 -7.682 1.00 97.50 171 GLU A N 1
ATOM 1418 C CA . GLU A 1 171 ? 10.219 9.638 -6.887 1.00 97.50 171 GLU A CA 1
ATOM 1419 C C . GLU A 1 171 ? 9.268 10.828 -6.709 1.00 97.50 171 GLU A C 1
ATOM 1421 O O . GLU A 1 171 ? 9.199 11.373 -5.603 1.00 97.50 171 GLU A O 1
ATOM 1426 N N . MET A 1 172 ? 8.530 11.219 -7.748 1.00 97.69 172 MET A N 1
ATOM 1427 C CA . MET A 1 172 ? 7.530 12.281 -7.642 1.00 97.69 172 MET A CA 1
ATOM 1428 C C . MET A 1 172 ? 6.384 11.882 -6.711 1.00 97.69 172 MET A C 1
ATOM 1430 O O . MET A 1 172 ? 6.038 12.668 -5.829 1.00 97.69 172 MET A O 1
ATOM 1434 N N . VAL A 1 173 ? 5.883 10.645 -6.801 1.00 97.56 173 VAL A N 1
ATOM 1435 C CA . VAL A 1 173 ? 4.865 10.126 -5.871 1.00 97.56 173 VAL A CA 1
ATOM 1436 C C . VAL A 1 173 ? 5.381 10.150 -4.426 1.00 97.56 173 VAL A C 1
ATOM 1438 O O . VAL A 1 173 ? 4.706 10.673 -3.541 1.00 97.56 173 VAL A O 1
ATOM 1441 N N . VAL A 1 174 ? 6.603 9.665 -4.162 1.00 96.50 174 VAL A N 1
ATOM 1442 C CA . VAL A 1 174 ? 7.209 9.704 -2.812 1.00 96.50 174 VAL A CA 1
ATOM 1443 C C . VAL A 1 174 ? 7.340 11.141 -2.297 1.00 96.50 174 VAL A C 1
ATOM 1445 O O . VAL A 1 174 ? 7.052 11.406 -1.127 1.00 96.50 174 VAL A O 1
ATOM 1448 N N . LYS A 1 175 ? 7.795 12.077 -3.140 1.00 96.12 175 LYS A N 1
ATOM 1449 C CA . LYS A 1 175 ? 7.905 13.497 -2.770 1.00 96.12 175 LYS A CA 1
ATOM 1450 C C . LYS A 1 175 ? 6.532 14.072 -2.426 1.00 96.12 175 LYS A C 1
ATOM 1452 O O . LYS A 1 175 ? 6.394 14.656 -1.353 1.00 96.12 175 LYS A O 1
ATOM 1457 N N . ALA A 1 176 ? 5.520 13.822 -3.254 1.00 95.62 176 ALA A N 1
ATOM 1458 C CA . ALA A 1 176 ? 4.155 14.279 -3.024 1.00 95.62 176 ALA A CA 1
ATOM 1459 C C . ALA A 1 176 ? 3.555 13.709 -1.727 1.00 95.62 176 ALA A C 1
ATOM 1461 O O . ALA A 1 176 ? 2.981 14.464 -0.945 1.00 95.62 176 ALA A O 1
ATOM 1462 N N . CYS A 1 177 ? 3.764 12.419 -1.434 1.00 94.12 177 CYS A N 1
ATOM 1463 C CA . CYS A 1 177 ? 3.382 11.810 -0.155 1.00 94.12 177 CYS A CA 1
ATOM 1464 C C . CYS A 1 177 ? 4.009 12.552 1.038 1.00 94.12 177 CYS A C 1
ATOM 1466 O O . CYS A 1 177 ? 3.312 12.946 1.973 1.00 94.12 177 CYS A O 1
ATOM 1468 N N . ASN A 1 178 ? 5.325 12.783 0.999 1.00 91.69 178 ASN A N 1
ATOM 1469 C CA . ASN A 1 178 ? 6.041 13.471 2.077 1.00 91.69 178 ASN A CA 1
ATOM 1470 C C . ASN A 1 178 ? 5.587 14.929 2.246 1.00 91.69 178 ASN A C 1
ATOM 1472 O O . ASN A 1 178 ? 5.498 15.431 3.367 1.00 91.69 178 ASN A O 1
ATOM 1476 N N . GLU A 1 179 ? 5.313 15.630 1.147 1.00 92.06 179 GLU A N 1
ATOM 1477 C CA . GLU A 1 179 ? 4.775 16.990 1.179 1.00 92.06 179 GLU A CA 1
ATOM 1478 C C . GLU A 1 179 ? 3.356 17.036 1.744 1.00 92.06 179 GLU A C 1
ATOM 1480 O O . GLU A 1 179 ? 3.056 17.924 2.544 1.00 92.06 179 GLU A O 1
ATOM 1485 N N . GLY A 1 180 ? 2.509 16.076 1.373 1.00 87.19 180 GLY A N 1
ATOM 1486 C CA . GLY A 1 180 ? 1.163 15.917 1.911 1.00 87.19 180 GLY A CA 1
ATOM 1487 C C . GLY A 1 180 ? 1.176 15.755 3.427 1.00 87.19 180 GLY A C 1
ATOM 1488 O O . GLY A 1 180 ? 0.554 16.548 4.133 1.00 87.19 180 GLY A O 1
ATOM 1489 N N . VAL A 1 181 ? 1.998 14.833 3.941 1.00 86.31 181 VAL A N 1
ATOM 1490 C CA . VAL A 1 181 ? 2.198 14.639 5.389 1.00 86.31 181 VAL A CA 1
ATOM 1491 C C . VAL A 1 181 ? 2.667 15.930 6.069 1.00 86.31 181 VAL A C 1
ATOM 1493 O O . VAL A 1 181 ? 2.129 16.323 7.103 1.00 86.31 181 VAL A O 1
ATOM 1496 N N . ARG A 1 182 ? 3.637 16.648 5.484 1.00 83.38 182 ARG A N 1
ATOM 1497 C CA . ARG A 1 182 ? 4.147 17.915 6.047 1.00 83.38 182 ARG A CA 1
ATOM 1498 C C . ARG A 1 182 ? 3.081 19.010 6.102 1.00 83.38 182 ARG A C 1
ATOM 1500 O O . ARG A 1 182 ? 3.030 19.739 7.091 1.00 83.38 182 ARG A O 1
ATOM 1507 N N . LYS A 1 183 ? 2.252 19.148 5.065 1.00 80.56 183 LYS A N 1
ATOM 1508 C CA . LYS A 1 183 ? 1.156 20.134 5.023 1.00 80.56 183 LYS A CA 1
ATOM 1509 C C . LYS A 1 183 ? 0.101 19.813 6.082 1.00 80.56 183 LYS A C 1
ATOM 1511 O O . LYS A 1 183 ? -0.282 20.693 6.847 1.00 80.56 183 LYS A O 1
ATOM 1516 N N . MET A 1 184 ? -0.277 18.543 6.179 1.00 79.88 184 MET A N 1
ATOM 1517 C CA . MET A 1 184 ? -1.281 18.063 7.127 1.00 79.88 184 MET A CA 1
ATOM 1518 C C . MET A 1 184 ? -0.798 18.127 8.582 1.00 79.88 184 MET A C 1
ATOM 1520 O O . MET A 1 184 ? -1.556 18.509 9.458 1.00 79.88 184 MET A O 1
ATOM 1524 N N . SER A 1 185 ? 0.488 17.895 8.863 1.00 68.56 185 SER A N 1
ATOM 1525 C CA . SER A 1 185 ? 1.035 18.036 10.228 1.00 68.56 185 SER A CA 1
ATOM 1526 C C . SER A 1 185 ? 1.028 19.468 10.789 1.00 68.56 185 SER A C 1
ATOM 1528 O O . SER A 1 185 ? 1.230 19.658 11.986 1.00 68.56 185 SER A O 1
ATOM 1530 N N . ARG A 1 186 ? 0.850 20.479 9.926 1.00 65.69 186 ARG A N 1
ATOM 1531 C CA . ARG A 1 186 ? 0.824 21.905 10.293 1.00 65.69 186 ARG A CA 1
ATOM 1532 C C . ARG A 1 186 ? -0.596 22.450 10.482 1.00 65.69 186 ARG A C 1
ATOM 1534 O O . ARG A 1 186 ? -0.719 23.623 10.828 1.00 65.69 186 ARG A O 1
ATOM 1541 N N . THR A 1 187 ? -1.616 21.631 10.219 1.00 53.91 187 THR A N 1
ATOM 1542 C CA . THR A 1 187 ? -3.041 21.992 10.268 1.00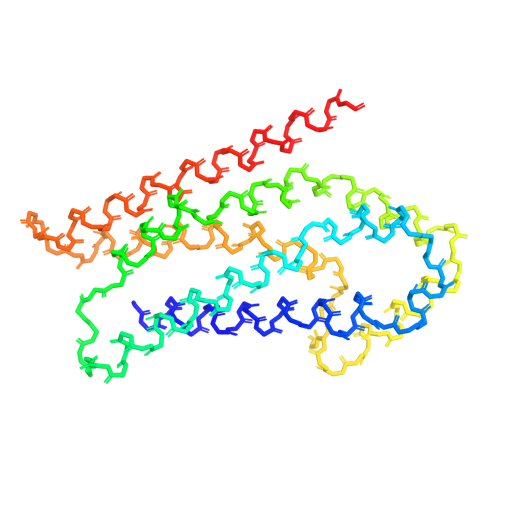 53.91 187 THR A CA 1
ATOM 1543 C C . THR A 1 187 ? -3.713 21.283 11.436 1.00 53.91 187 THR A C 1
ATOM 1545 O O . THR A 1 187 ? -4.315 21.987 12.272 1.00 53.91 187 THR A O 1
#

pLDDT: mean 93.77, std 7.69, range [53.91, 98.69]

Radius of gyration: 18.11 Å; Cα contacts (8 Å, |Δi|>4): 191; chains: 1; bounding box: 44×39×50 Å

Secondary structure (DSSP, 8-state):
-HHHHHHHHHHHHHHHHIIIIIIT-HHHHHHS-HHHHHHHHTTHHHHHHHHHHHHHHHHHHHHH-SS----HHHHHHHHHHTTHHHHHHHHTHHHHHHHHHHHHHH-HHHHHHHHHHHTSGGGTT--HHHHHTHHHHHHHHHHHHHHHHHTTSPTTSHHHHHHHHHHHHHHHHHHHHHHHHHHHTT-

Nearest PDB structures (foldseek):
  7cso-assembly1_A  TM=9.739E-01  e=9.928E-14  Mus musculus
  7cso-assembly3_C  TM=9.759E-01  e=2.376E-13  Mus musculus
  7csr-assembly1_A  TM=9.729E-01  e=2.605E-13  Mus musculus
  7cso-assembly4_D  TM=9.724E-01  e=4.955E-13  Mus musculus
  7cso-assembly2_B  TM=9.755E-01  e=1.242E-12  Mus musculus